Protein AF-A0A5J5S4B1-F1 (afdb_monomer)

Nearest PDB structures (foldseek):
  3snp-assembly2_B  TM=9.602E-01  e=1.697E-15  Oryctolagus cuniculus
  3sn2-assembly1_A  TM=9.588E-01  e=5.712E-15  Oryctolagus cuniculus
  2b3y-assembly2_B  TM=9.541E-01  e=1.229E-14  Homo sapiens
  6vcd-assembly1_A  TM=9.649E-01  e=5.324E-13  Homo sapiens
  7acn-assembly1_A  TM=8.585E-01  e=1.209E-09  Sus scrofa

Radius of gyration: 21.13 Å; Cα contacts (8 Å, |Δi|>4): 205; chains: 1; bounding box: 63×54×64 Å

pLDDT: mean 78.55, std 22.08, range [29.58, 98.25]

Structure (mmCIF, N/CA/C/O backbone):
data_AF-A0A5J5S4B1-F1
#
_entry.id   AF-A0A5J5S4B1-F1
#
loop_
_atom_site.group_PDB
_atom_site.id
_atom_site.type_symbol
_atom_site.label_atom_id
_atom_site.label_alt_id
_atom_site.label_comp_id
_atom_site.label_asym_id
_atom_site.label_entity_id
_atom_site.label_seq_id
_atom_site.pdbx_PDB_ins_code
_atom_site.Cartn_x
_atom_site.Cartn_y
_atom_site.Cartn_z
_atom_site.occupancy
_atom_site.B_iso_or_equiv
_atom_site.auth_seq_id
_atom_site.auth_comp_id
_atom_site.auth_asym_id
_atom_site.auth_atom_id
_atom_site.pdbx_PDB_model_num
ATOM 1 N N . MET A 1 1 ? 3.287 27.294 5.511 1.00 56.72 1 MET A N 1
ATOM 2 C CA . MET A 1 1 ? 3.998 26.258 4.733 1.00 56.72 1 MET A CA 1
ATOM 3 C C . MET A 1 1 ? 4.423 26.865 3.416 1.00 56.72 1 MET A C 1
ATOM 5 O O . MET A 1 1 ? 3.602 27.523 2.790 1.00 56.72 1 MET A O 1
ATOM 9 N N . GLN A 1 2 ? 5.679 26.684 3.019 1.00 72.50 2 GLN A N 1
ATOM 10 C CA . GLN A 1 2 ? 6.071 26.919 1.631 1.00 72.50 2 GLN A CA 1
ATOM 11 C C . GLN A 1 2 ? 5.785 25.644 0.818 1.00 72.50 2 GLN A C 1
ATOM 13 O O . GLN A 1 2 ? 5.939 24.554 1.373 1.00 72.50 2 GLN A O 1
ATOM 18 N N . PRO A 1 3 ? 5.340 25.745 -0.448 1.00 78.62 3 PRO A N 1
ATOM 19 C CA . PRO A 1 3 ? 5.141 24.576 -1.301 1.00 78.62 3 PRO A CA 1
ATOM 20 C C . PRO A 1 3 ? 6.459 23.820 -1.494 1.00 78.62 3 PRO A C 1
ATOM 22 O O . PRO A 1 3 ? 7.482 24.440 -1.786 1.00 78.62 3 PRO A O 1
ATOM 25 N N . MET A 1 4 ? 6.443 22.492 -1.363 1.00 78.50 4 MET A N 1
ATOM 26 C CA . MET A 1 4 ? 7.592 21.682 -1.767 1.00 78.50 4 MET A CA 1
ATOM 27 C C . MET A 1 4 ? 7.611 21.562 -3.290 1.00 78.50 4 MET A C 1
ATOM 29 O O . MET A 1 4 ? 6.636 21.120 -3.895 1.00 78.50 4 MET A O 1
ATOM 33 N N . SER A 1 5 ? 8.721 21.967 -3.905 1.00 78.88 5 SER A N 1
ATOM 34 C CA . SER A 1 5 ? 8.971 21.733 -5.325 1.00 78.88 5 SER A CA 1
ATOM 35 C C . SER A 1 5 ? 9.528 20.322 -5.498 1.00 78.88 5 SER A C 1
ATOM 37 O O . SER A 1 5 ? 10.581 20.008 -4.944 1.00 78.88 5 SER A O 1
ATOM 39 N N . MET A 1 6 ? 8.823 19.472 -6.245 1.00 77.75 6 MET A N 1
ATOM 40 C CA . MET A 1 6 ? 9.292 18.140 -6.632 1.00 77.75 6 MET A CA 1
ATOM 41 C C . MET A 1 6 ? 9.113 17.940 -8.137 1.00 77.75 6 MET A C 1
ATOM 43 O O . MET A 1 6 ? 8.136 18.412 -8.721 1.00 77.75 6 MET A O 1
ATOM 47 N N . VAL A 1 7 ? 10.046 17.225 -8.767 1.00 81.25 7 VAL A N 1
ATOM 48 C CA . VAL A 1 7 ? 9.825 16.668 -10.108 1.00 81.25 7 VAL A CA 1
ATOM 49 C C . VAL A 1 7 ? 8.746 15.598 -9.979 1.00 81.25 7 VAL A C 1
ATOM 51 O O . VAL A 1 7 ? 8.816 14.802 -9.046 1.00 81.25 7 VAL A O 1
ATOM 54 N N . LEU A 1 8 ? 7.759 15.581 -10.883 1.00 84.50 8 LEU A N 1
ATOM 55 C CA . LEU A 1 8 ? 6.706 14.564 -10.869 1.00 84.50 8 LEU A CA 1
ATOM 56 C C . LEU A 1 8 ? 7.355 13.171 -10.986 1.00 84.50 8 LEU A C 1
ATOM 58 O O . LEU A 1 8 ? 7.950 12.876 -12.028 1.00 84.50 8 LEU A O 1
ATOM 62 N N . PRO A 1 9 ? 7.288 12.332 -9.940 1.00 88.69 9 PRO A N 1
ATOM 63 C CA . PRO A 1 9 ? 7.959 11.046 -9.960 1.00 88.69 9 PRO A CA 1
ATOM 64 C C . PRO A 1 9 ? 7.186 10.062 -10.838 1.00 88.69 9 PRO A C 1
ATOM 66 O O . PRO A 1 9 ? 5.961 10.119 -10.949 1.00 88.69 9 PRO A O 1
ATOM 69 N N . GLY A 1 10 ? 7.909 9.124 -11.451 1.00 95.00 10 GLY A N 1
ATOM 70 C CA . GLY A 1 10 ? 7.273 7.965 -12.074 1.00 95.00 10 GLY A CA 1
ATOM 71 C C . GLY A 1 10 ? 6.578 7.100 -11.021 1.00 95.00 10 GLY A C 1
ATOM 72 O O . GLY A 1 10 ? 7.011 7.060 -9.868 1.00 95.00 10 GLY A O 1
ATOM 73 N N . VAL A 1 11 ? 5.532 6.381 -11.423 1.00 97.38 11 VAL A N 1
ATOM 74 C CA . VAL A 1 11 ? 4.784 5.473 -10.540 1.00 97.38 11 VAL A CA 1
ATOM 75 C C . VAL A 1 11 ? 4.958 4.043 -11.032 1.00 97.38 11 VAL A C 1
ATOM 77 O O . VAL A 1 11 ? 4.703 3.748 -12.199 1.00 97.38 11 VAL A O 1
ATOM 80 N N . VAL A 1 12 ? 5.416 3.152 -10.160 1.00 98.12 12 VAL A N 1
ATOM 81 C CA . VAL A 1 12 ? 5.509 1.714 -10.418 1.00 98.12 12 VAL A CA 1
ATOM 82 C C . VAL A 1 12 ? 4.275 1.040 -9.844 1.00 98.12 12 VAL A C 1
ATOM 84 O O . VAL A 1 12 ? 4.052 1.097 -8.639 1.00 98.12 12 VAL A O 1
ATOM 87 N N . GLY A 1 13 ? 3.487 0.393 -10.696 1.00 97.88 13 GLY A N 1
ATOM 88 C CA . GLY A 1 13 ? 2.384 -0.4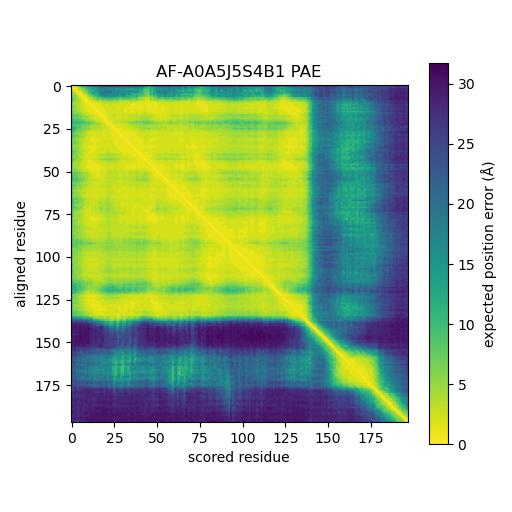43 -10.244 1.00 97.88 13 GLY A CA 1
ATOM 89 C C . GLY A 1 13 ? 2.915 -1.794 -9.789 1.00 97.88 13 GLY A C 1
ATOM 90 O O . GLY A 1 13 ? 3.452 -2.540 -10.608 1.00 97.88 13 GLY A O 1
ATOM 91 N N . PHE A 1 14 ? 2.721 -2.136 -8.520 1.00 97.88 14 PHE A N 1
ATOM 92 C CA . PHE A 1 14 ? 3.075 -3.436 -7.958 1.00 97.88 14 PHE A CA 1
ATOM 93 C C . PHE A 1 14 ? 1.811 -4.266 -7.716 1.00 97.88 14 PHE A C 1
ATOM 95 O O . PHE A 1 14 ? 1.049 -4.022 -6.778 1.00 97.88 14 PHE A O 1
ATOM 102 N N . LYS A 1 15 ? 1.568 -5.240 -8.591 1.00 96.62 15 LYS A N 1
ATOM 103 C CA . LYS A 1 15 ? 0.364 -6.066 -8.569 1.00 96.62 15 LYS A CA 1
ATOM 104 C C . LYS A 1 15 ? 0.540 -7.263 -7.646 1.00 96.62 15 LYS A C 1
ATOM 106 O O . LYS A 1 15 ? 1.466 -8.048 -7.829 1.00 96.62 15 LYS A O 1
ATOM 111 N N . LEU A 1 16 ? -0.377 -7.428 -6.704 1.00 95.81 16 LEU A N 1
ATOM 112 C CA . LEU A 1 16 ? -0.460 -8.576 -5.812 1.00 95.81 16 LEU A CA 1
ATOM 113 C C . LEU A 1 16 ? -1.611 -9.485 -6.243 1.00 95.81 16 LEU A C 1
ATOM 115 O O . LEU A 1 16 ? -2.747 -9.028 -6.406 1.00 95.81 16 LEU A O 1
ATOM 1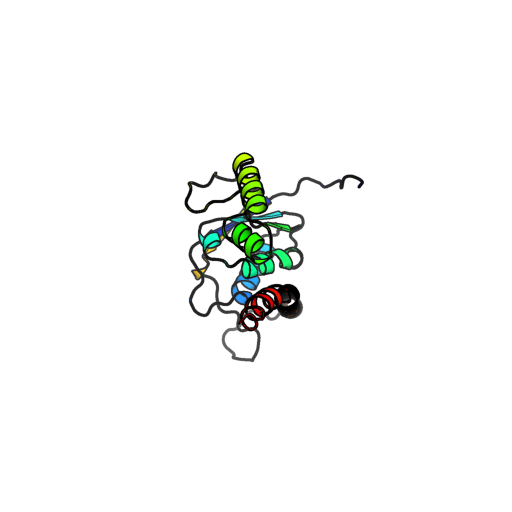19 N N . LEU A 1 17 ? -1.313 -10.770 -6.415 1.00 94.44 17 LEU A N 1
ATOM 120 C CA . LEU A 1 17 ? -2.266 -11.803 -6.824 1.00 94.44 17 LEU A CA 1
ATOM 121 C C . LEU A 1 17 ? -2.334 -12.940 -5.804 1.00 94.44 17 LEU A C 1
ATOM 123 O O . LEU A 1 17 ? -1.359 -13.204 -5.098 1.00 94.44 17 LEU A O 1
ATOM 127 N N . GLY A 1 18 ? -3.463 -13.645 -5.763 1.00 93.12 18 GLY A N 1
ATOM 128 C CA . GLY A 1 18 ? -3.636 -14.808 -4.895 1.00 93.12 18 GLY A CA 1
ATOM 129 C C . GLY A 1 18 ? -3.601 -14.479 -3.398 1.00 93.12 18 GLY A C 1
ATOM 130 O O . GLY A 1 18 ? -4.069 -13.430 -2.952 1.00 93.12 18 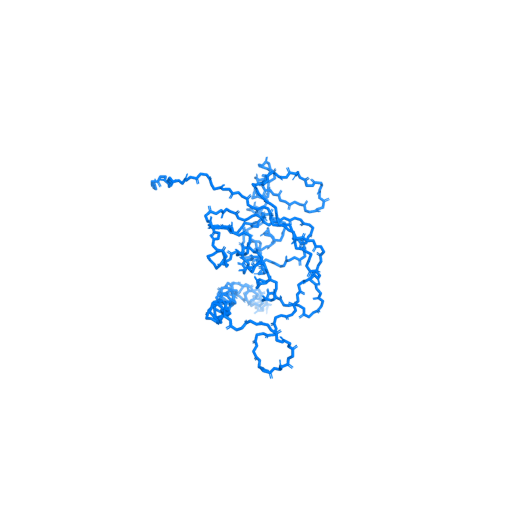GLY A O 1
ATOM 131 N N . LYS A 1 19 ? -3.085 -15.415 -2.599 1.00 92.44 19 LYS A N 1
ATOM 132 C CA . LYS A 1 19 ? -2.960 -15.306 -1.137 1.00 92.44 19 LYS A CA 1
ATOM 133 C C . LYS A 1 19 ? -1.649 -15.932 -0.667 1.00 92.44 19 LYS A C 1
ATOM 135 O O . LYS A 1 19 ? -1.131 -16.825 -1.334 1.00 92.44 19 LYS A O 1
ATOM 140 N N . LEU A 1 20 ? -1.143 -15.489 0.483 1.00 91.00 20 LEU A N 1
ATOM 141 C CA . LEU A 1 20 ? 0.017 -16.119 1.115 1.00 91.00 20 LEU A CA 1
ATOM 142 C C . LEU A 1 20 ? -0.287 -17.586 1.452 1.00 91.00 20 LEU A C 1
ATOM 144 O O . LEU A 1 20 ? -1.428 -17.941 1.771 1.00 91.00 20 LEU A O 1
ATOM 148 N N . ARG A 1 21 ? 0.739 -18.438 1.363 1.00 91.06 21 ARG A N 1
ATOM 149 C CA . ARG A 1 21 ? 0.658 -19.839 1.799 1.00 91.06 21 ARG A CA 1
ATOM 150 C C . ARG A 1 21 ? 0.662 -19.917 3.322 1.00 91.06 21 ARG A C 1
ATOM 152 O O . ARG A 1 21 ? 1.248 -19.069 3.991 1.00 91.06 21 ARG A O 1
ATOM 159 N N . ASP A 1 22 ? 0.059 -20.973 3.855 1.00 86.56 22 ASP A N 1
ATOM 160 C CA . ASP A 1 22 ? 0.086 -21.230 5.293 1.00 86.56 22 ASP A CA 1
ATOM 161 C C . ASP A 1 22 ? 1.536 -21.360 5.782 1.00 86.56 22 ASP A C 1
ATOM 163 O O . ASP A 1 22 ? 2.361 -22.037 5.165 1.00 86.56 22 ASP A O 1
ATOM 167 N N . GLY A 1 23 ? 1.841 -20.693 6.895 1.00 84.88 23 GLY A N 1
ATOM 168 C CA . GLY A 1 23 ? 3.178 -20.655 7.485 1.00 84.88 23 GLY A CA 1
ATOM 169 C C . GLY A 1 23 ? 4.087 -19.544 6.958 1.00 84.88 23 GLY A C 1
ATOM 170 O O . GLY A 1 23 ? 5.081 -19.263 7.619 1.00 84.88 23 GLY A O 1
ATOM 171 N N . VAL A 1 24 ? 3.751 -18.887 5.839 1.00 88.50 24 VAL A N 1
ATOM 172 C CA . VAL A 1 24 ? 4.485 -17.705 5.354 1.00 88.50 24 VAL A CA 1
ATOM 173 C C . VAL A 1 24 ? 4.163 -16.500 6.230 1.00 88.50 24 VAL A C 1
ATOM 175 O O . VAL A 1 24 ? 2.998 -16.223 6.522 1.00 88.50 24 VAL A O 1
ATOM 178 N N . THR A 1 25 ? 5.204 -15.795 6.659 1.00 86.81 25 THR A N 1
ATOM 179 C CA . THR A 1 25 ? 5.111 -14.666 7.586 1.00 86.81 25 THR A CA 1
ATOM 180 C C . THR A 1 25 ? 5.064 -13.321 6.859 1.00 86.81 25 THR A C 1
ATOM 182 O O . THR A 1 25 ? 5.411 -13.204 5.680 1.00 86.81 25 THR A O 1
ATOM 185 N N . ALA A 1 26 ? 4.664 -12.273 7.585 1.00 84.56 26 ALA A N 1
ATOM 186 C CA . ALA A 1 26 ? 4.735 -10.893 7.107 1.00 84.56 26 ALA A CA 1
ATOM 187 C C . ALA A 1 26 ? 6.168 -10.509 6.698 1.00 84.56 26 ALA A C 1
ATOM 189 O O . ALA A 1 26 ? 6.378 -9.883 5.660 1.00 84.56 26 ALA A O 1
ATOM 190 N N . THR A 1 27 ? 7.162 -10.949 7.475 1.00 87.81 27 THR A N 1
ATOM 191 C CA . THR A 1 27 ? 8.589 -10.747 7.203 1.00 87.81 27 THR A CA 1
ATOM 192 C C . THR A 1 27 ? 8.999 -11.316 5.847 1.00 87.81 27 THR A C 1
ATOM 194 O O . THR A 1 27 ? 9.627 -10.610 5.059 1.00 87.81 27 THR A O 1
ATOM 197 N N . ASP A 1 28 ? 8.587 -12.545 5.533 1.00 91.38 28 ASP A N 1
ATOM 198 C CA . ASP A 1 28 ? 8.903 -13.202 4.257 1.00 91.38 28 ASP A CA 1
ATOM 199 C C . ASP A 1 28 ? 8.359 -12.409 3.061 1.00 91.38 28 ASP A C 1
ATOM 201 O O . ASP A 1 28 ? 9.060 -12.164 2.072 1.00 91.38 28 ASP A O 1
ATOM 205 N N . LEU A 1 29 ? 7.109 -11.946 3.172 1.00 92.56 29 LEU A N 1
ATOM 206 C CA . LEU A 1 29 ? 6.477 -11.109 2.156 1.00 92.56 29 LEU A CA 1
ATOM 207 C C . LEU A 1 29 ? 7.242 -9.797 1.972 1.00 92.56 29 LEU A C 1
ATOM 209 O O . LEU A 1 29 ? 7.549 -9.403 0.846 1.00 92.56 29 LEU A O 1
ATOM 213 N N . VAL A 1 30 ? 7.552 -9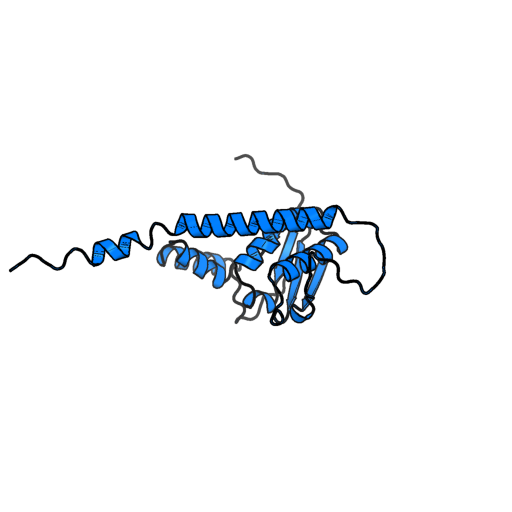.115 3.072 1.00 91.06 30 VAL A N 1
ATOM 214 C CA . VAL A 1 30 ? 8.200 -7.805 3.046 1.00 91.06 30 VAL A CA 1
ATOM 215 C C . VAL A 1 30 ? 9.614 -7.904 2.452 1.00 91.06 30 VAL A C 1
ATOM 217 O O . VAL A 1 30 ? 9.986 -7.062 1.625 1.00 91.06 30 VAL A O 1
ATOM 220 N N . LEU A 1 31 ? 10.385 -8.940 2.807 1.00 91.81 31 LEU A N 1
ATOM 221 C CA . LEU A 1 31 ? 11.706 -9.210 2.225 1.00 91.81 31 LEU A CA 1
ATOM 222 C C . LEU A 1 31 ? 11.604 -9.477 0.719 1.00 91.81 31 LEU A C 1
ATOM 224 O O . LEU A 1 31 ? 12.319 -8.850 -0.067 1.00 91.81 31 LEU A O 1
ATOM 228 N N . THR A 1 32 ? 10.657 -10.325 0.308 1.00 94.56 32 THR A N 1
ATOM 229 C CA . THR A 1 32 ? 10.415 -10.650 -1.106 1.00 94.56 32 THR A CA 1
ATOM 230 C C . THR A 1 32 ? 10.074 -9.398 -1.919 1.00 94.56 32 THR A C 1
ATOM 232 O O . THR A 1 32 ? 10.710 -9.115 -2.939 1.00 94.56 32 THR A O 1
ATOM 235 N N . VAL A 1 33 ? 9.117 -8.591 -1.448 1.00 95.19 33 VAL A N 1
ATOM 236 C CA . VAL A 1 33 ? 8.706 -7.337 -2.105 1.00 95.19 33 VAL A CA 1
ATOM 237 C C . VAL A 1 33 ? 9.882 -6.368 -2.224 1.00 95.19 33 VAL A C 1
ATOM 239 O O . VAL A 1 33 ? 10.111 -5.792 -3.290 1.00 95.19 33 VAL A O 1
ATOM 242 N N . THR A 1 34 ? 10.669 -6.223 -1.160 1.00 93.50 34 THR A N 1
ATOM 243 C CA . THR A 1 34 ? 11.826 -5.317 -1.124 1.00 93.50 34 THR A CA 1
ATOM 244 C C . THR A 1 34 ? 12.894 -5.737 -2.117 1.00 93.50 34 THR A C 1
ATOM 246 O O . THR A 1 34 ? 13.381 -4.905 -2.883 1.00 93.50 34 THR A O 1
ATOM 249 N N . GLN A 1 35 ? 13.225 -7.028 -2.168 1.00 94.25 35 GLN A N 1
ATOM 250 C CA . GLN A 1 35 ? 14.205 -7.554 -3.112 1.00 94.25 35 GLN A CA 1
ATOM 251 C C . GLN A 1 35 ? 13.754 -7.350 -4.566 1.00 94.25 35 GLN A C 1
ATOM 253 O O . GLN A 1 35 ? 14.549 -6.921 -5.408 1.00 94.25 35 GLN A O 1
ATOM 258 N N . MET A 1 36 ? 12.472 -7.592 -4.864 1.00 96.75 36 MET A N 1
ATOM 259 C CA . MET A 1 36 ? 11.901 -7.361 -6.194 1.00 96.75 36 MET A CA 1
ATOM 260 C C . MET A 1 36 ? 11.962 -5.884 -6.597 1.00 96.75 36 MET A C 1
ATOM 262 O O . MET A 1 36 ? 12.398 -5.564 -7.705 1.00 96.7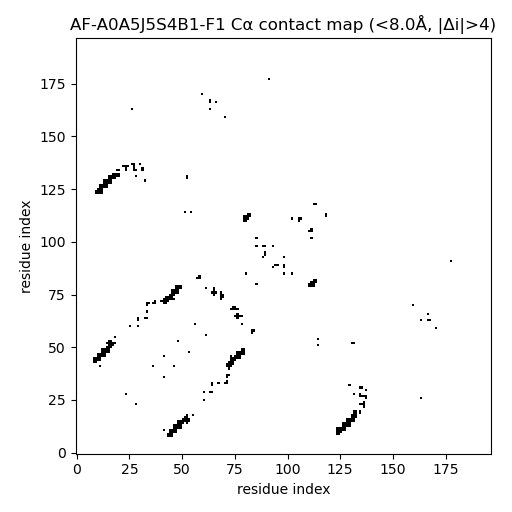5 36 MET A O 1
ATOM 266 N N . LEU A 1 37 ? 11.572 -4.977 -5.698 1.00 96.81 37 LEU A N 1
ATOM 267 C CA . LEU A 1 37 ? 11.581 -3.533 -5.942 1.00 96.81 37 LEU A CA 1
ATOM 268 C C . LEU A 1 37 ? 13.001 -2.977 -6.108 1.00 96.81 37 LEU A C 1
ATOM 270 O O . LEU A 1 37 ? 13.242 -2.190 -7.028 1.00 96.81 37 LEU A O 1
ATOM 274 N N . ARG A 1 38 ? 13.957 -3.436 -5.287 1.00 94.25 38 ARG A N 1
ATOM 275 C CA . ARG A 1 38 ? 15.385 -3.111 -5.440 1.00 94.25 38 ARG A CA 1
ATOM 276 C C . ARG A 1 38 ? 15.888 -3.519 -6.819 1.00 94.25 38 ARG A C 1
ATOM 278 O O . ARG A 1 38 ? 16.451 -2.695 -7.535 1.00 94.25 38 ARG A O 1
ATOM 285 N N . LYS A 1 39 ? 15.636 -4.771 -7.212 1.00 96.06 39 LYS A N 1
ATOM 286 C CA . LYS A 1 39 ? 16.070 -5.317 -8.505 1.00 96.06 39 LYS A CA 1
ATOM 287 C C . LYS A 1 39 ? 15.458 -4.570 -9.692 1.00 96.06 39 LYS A C 1
ATOM 289 O O . LYS A 1 39 ? 16.118 -4.411 -10.714 1.00 96.06 39 LYS A O 1
ATOM 294 N N . HIS A 1 40 ? 14.214 -4.113 -9.564 1.00 96.81 40 HIS A N 1
ATOM 295 C CA . HIS A 1 40 ? 13.524 -3.354 -10.610 1.00 96.81 40 HIS A CA 1
ATOM 296 C C . HIS A 1 40 ? 14.017 -1.908 -10.751 1.00 96.81 40 HIS A C 1
ATOM 298 O O . HIS A 1 40 ? 13.892 -1.316 -11.821 1.00 96.81 40 HIS A O 1
ATOM 304 N N . GLY A 1 41 ? 14.594 -1.324 -9.698 1.00 95.06 41 GLY A N 1
ATOM 305 C CA . GLY A 1 41 ? 15.127 0.038 -9.728 1.00 95.0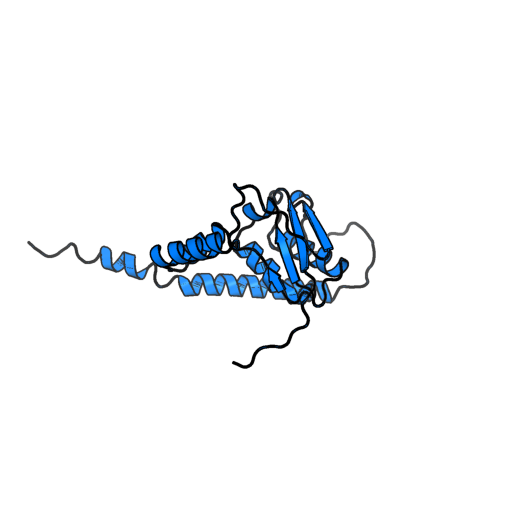6 41 GLY A CA 1
ATOM 306 C C . GLY A 1 41 ? 14.036 1.103 -9.586 1.00 95.06 41 GLY A C 1
ATOM 307 O O . GLY A 1 41 ? 13.643 1.781 -10.548 1.00 95.06 41 GLY A O 1
ATOM 308 N N . VAL A 1 42 ? 13.563 1.282 -8.351 1.00 96.31 42 VAL A N 1
ATOM 309 C CA . VAL A 1 42 ? 12.508 2.252 -7.999 1.00 96.31 42 VAL A CA 1
ATOM 310 C C . VAL A 1 42 ? 13.019 3.527 -7.325 1.00 96.31 42 VAL A C 1
ATOM 312 O O . VAL A 1 42 ? 12.231 4.293 -6.776 1.00 96.31 42 VAL A O 1
ATOM 315 N N . VAL A 1 43 ? 14.325 3.796 -7.419 1.00 94.88 43 VAL A N 1
ATOM 316 C CA . VAL A 1 43 ? 14.945 4.993 -6.836 1.00 94.88 43 VAL A CA 1
ATOM 317 C C . VAL A 1 43 ? 14.268 6.271 -7.337 1.00 94.88 43 VAL A C 1
ATOM 319 O O . VAL A 1 43 ? 14.202 6.510 -8.544 1.00 94.88 43 VAL A O 1
ATOM 322 N N . GLY A 1 44 ? 13.753 7.082 -6.407 1.00 90.56 44 GLY A N 1
ATOM 323 C CA . GLY A 1 44 ? 13.085 8.355 -6.713 1.00 90.56 44 GLY A CA 1
ATOM 324 C C . GLY A 1 44 ? 11.702 8.226 -7.369 1.00 90.56 44 GLY A C 1
ATOM 325 O O . GLY A 1 44 ? 11.193 9.203 -7.918 1.00 90.56 44 GLY A O 1
ATOM 326 N N . LYS A 1 45 ? 11.105 7.027 -7.355 1.00 95.31 45 LYS A N 1
ATOM 327 C CA . LYS A 1 45 ? 9.760 6.750 -7.881 1.00 95.31 45 LYS A CA 1
ATOM 328 C C . LYS A 1 45 ? 8.774 6.497 -6.745 1.00 95.31 45 LYS A C 1
ATOM 330 O O . LYS A 1 45 ? 9.162 6.186 -5.619 1.00 95.31 45 LYS A O 1
ATOM 335 N N . PHE A 1 46 ? 7.489 6.589 -7.059 1.00 96.62 46 PHE A N 1
ATOM 336 C CA . PHE A 1 46 ? 6.431 6.047 -6.212 1.00 96.62 46 PHE A CA 1
ATOM 337 C C . PHE A 1 46 ? 6.182 4.587 -6.569 1.00 96.62 46 PHE A C 1
ATOM 339 O O . PHE A 1 46 ? 6.308 4.194 -7.729 1.00 96.62 46 PHE A O 1
ATOM 346 N N . VAL A 1 47 ? 5.803 3.795 -5.576 1.00 97.94 47 VAL A N 1
ATOM 347 C CA . VAL A 1 47 ? 5.302 2.434 -5.762 1.00 97.94 47 VAL A CA 1
ATOM 348 C C . VAL A 1 47 ? 3.854 2.424 -5.308 1.00 97.94 47 VAL A C 1
ATOM 350 O O . VAL A 1 47 ? 3.567 2.822 -4.186 1.00 97.94 47 VAL A O 1
ATOM 353 N N . GLU A 1 48 ? 2.940 1.992 -6.166 1.00 97.50 48 GLU A N 1
ATOM 354 C CA . GLU A 1 48 ? 1.531 1.825 -5.824 1.00 97.50 48 GLU A CA 1
ATOM 355 C C . GLU A 1 48 ? 1.163 0.344 -5.859 1.00 97.50 48 GLU A C 1
ATOM 357 O O . GLU A 1 48 ? 1.308 -0.316 -6.890 1.00 97.50 48 GLU A O 1
ATOM 362 N N . PHE A 1 49 ? 0.678 -0.169 -4.731 1.00 96.69 49 PHE A N 1
ATOM 363 C CA . PHE A 1 49 ? 0.247 -1.556 -4.597 1.00 96.69 49 PHE A CA 1
ATOM 364 C C . PHE A 1 49 ? -1.220 -1.708 -5.009 1.00 96.69 49 PHE A C 1
ATOM 366 O O . PHE A 1 49 ? -2.080 -0.919 -4.609 1.00 96.69 49 PHE A O 1
ATOM 373 N N . TYR A 1 50 ? -1.514 -2.723 -5.822 1.00 95.19 50 TYR A N 1
ATOM 374 C CA . TYR A 1 50 ? -2.857 -2.982 -6.350 1.00 95.19 50 TYR A CA 1
ATOM 375 C C . TYR A 1 50 ? -3.077 -4.474 -6.646 1.00 95.19 50 TYR A C 1
ATOM 377 O O . TYR A 1 50 ? -2.158 -5.279 -6.543 1.00 95.19 50 TYR A O 1
ATOM 385 N N . GLY A 1 51 ? -4.295 -4.852 -7.041 1.00 92.69 51 GLY A N 1
ATOM 386 C CA . GLY A 1 51 ? -4.646 -6.229 -7.415 1.00 92.69 51 GLY A CA 1
ATOM 387 C C . GLY A 1 51 ? -5.456 -6.976 -6.353 1.00 92.69 51 GLY A C 1
ATOM 388 O O . GLY A 1 51 ? -5.676 -6.477 -5.252 1.00 92.69 51 GLY A O 1
ATOM 389 N N . GLU A 1 52 ? -5.930 -8.174 -6.701 1.00 90.44 52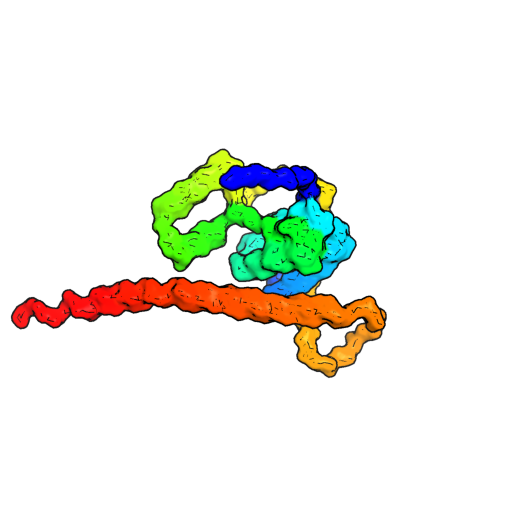 GLU A N 1
ATOM 390 C CA . GLU A 1 52 ? -6.825 -8.987 -5.858 1.00 90.44 52 GLU A CA 1
ATOM 391 C C . GLU A 1 52 ? -6.198 -9.400 -4.517 1.00 90.44 52 GLU A C 1
ATOM 393 O O . GLU A 1 52 ? -6.903 -9.523 -3.513 1.00 90.44 52 GLU A O 1
ATOM 398 N N . GLY A 1 53 ? -4.869 -9.564 -4.478 1.00 91.50 53 GLY A N 1
ATOM 399 C CA . GLY A 1 53 ? -4.140 -9.970 -3.277 1.00 91.50 53 GLY A CA 1
ATOM 400 C C . GLY A 1 53 ? -4.184 -8.913 -2.173 1.00 91.50 53 GLY A C 1
ATOM 401 O O . GLY A 1 53 ? -4.025 -9.236 -1.000 1.00 91.50 53 GLY A O 1
ATOM 402 N N . MET A 1 54 ? -4.489 -7.657 -2.516 1.00 92.38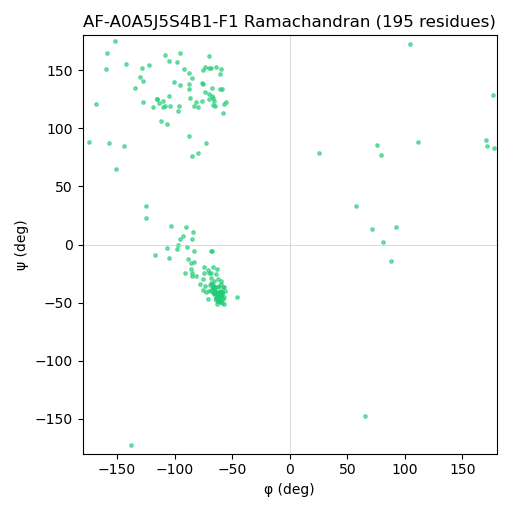 54 MET A N 1
ATOM 403 C CA . MET A 1 54 ? -4.608 -6.560 -1.553 1.00 92.38 54 MET A CA 1
ATOM 404 C C . MET A 1 54 ? -5.683 -6.824 -0.500 1.00 92.38 54 MET A C 1
ATOM 406 O O . MET A 1 54 ? -5.456 -6.584 0.685 1.00 92.38 54 MET A O 1
ATOM 410 N N . GLY A 1 55 ? -6.830 -7.380 -0.905 1.00 88.44 55 GLY A N 1
ATOM 411 C CA . GLY A 1 55 ? -7.921 -7.724 0.011 1.00 88.44 55 GLY A CA 1
ATOM 412 C C . GLY A 1 55 ? -7.591 -8.873 0.972 1.00 88.44 55 GLY A C 1
ATOM 413 O O . GLY A 1 55 ? -8.409 -9.202 1.827 1.00 88.44 55 GLY A O 1
ATOM 414 N N . LYS A 1 56 ? -6.423 -9.513 0.821 1.00 89.12 56 LYS A N 1
ATOM 415 C CA . LYS A 1 56 ? -5.938 -10.603 1.680 1.00 89.12 56 LYS A CA 1
ATOM 416 C C . LYS A 1 56 ? -4.834 -10.173 2.643 1.00 89.12 56 LYS A C 1
ATOM 418 O O . LYS A 1 56 ? -4.527 -10.939 3.548 1.00 89.12 56 LYS A O 1
ATOM 423 N N . LEU A 1 57 ? -4.260 -8.984 2.463 1.00 91.38 57 LEU A N 1
ATOM 424 C CA . LEU A 1 57 ? -3.241 -8.443 3.360 1.00 91.38 57 LEU A CA 1
ATOM 425 C C . LEU A 1 57 ? -3.871 -7.675 4.518 1.00 91.38 57 LEU A C 1
ATOM 427 O O . LEU A 1 57 ? -4.788 -6.874 4.304 1.00 91.38 57 LEU A O 1
ATOM 431 N N . SER A 1 58 ? -3.329 -7.866 5.721 1.00 91.06 58 SER A N 1
ATOM 432 C CA . SER A 1 58 ? -3.688 -7.050 6.879 1.00 91.06 58 SER A CA 1
ATOM 433 C C . SER A 1 58 ? -3.152 -5.622 6.726 1.00 91.06 58 SER A C 1
ATOM 435 O O . SER A 1 58 ? -2.261 -5.353 5.919 1.00 91.06 58 SER A O 1
ATOM 437 N N . LEU A 1 59 ? -3.681 -4.672 7.500 1.00 90.31 59 LEU A N 1
ATOM 438 C CA . LEU A 1 59 ? -3.125 -3.314 7.514 1.00 90.31 59 LEU A CA 1
ATOM 439 C C . LEU A 1 59 ? -1.708 -3.258 8.078 1.00 90.31 59 LEU A C 1
ATOM 441 O O . LEU A 1 59 ? -0.922 -2.432 7.618 1.00 90.31 59 LEU A O 1
ATOM 445 N N . ASP A 1 60 ? -1.386 -4.141 9.018 1.00 90.12 60 ASP A N 1
ATOM 446 C CA . ASP A 1 60 ? -0.059 -4.225 9.620 1.00 90.12 60 ASP A CA 1
ATOM 447 C C . ASP A 1 60 ? 0.975 -4.670 8.570 1.00 90.12 60 ASP A C 1
ATOM 449 O O . ASP A 1 60 ? 2.029 -4.043 8.440 1.00 90.12 60 ASP A O 1
ATOM 453 N N . ASP A 1 61 ? 0.636 -5.645 7.715 1.00 91.50 61 ASP A N 1
ATOM 454 C CA . ASP A 1 61 ? 1.486 -6.052 6.582 1.00 91.50 61 ASP A CA 1
ATOM 455 C C . ASP A 1 61 ? 1.727 -4.882 5.619 1.00 91.50 61 ASP A C 1
ATOM 457 O O . ASP A 1 61 ? 2.860 -4.587 5.231 1.00 91.50 61 ASP A O 1
ATOM 461 N N . ARG A 1 62 ? 0.655 -4.169 5.251 1.00 94.81 62 ARG A N 1
ATOM 462 C CA . ARG A 1 62 ? 0.725 -3.019 4.336 1.00 94.81 62 ARG A CA 1
ATOM 463 C C . ARG A 1 62 ? 1.581 -1.895 4.913 1.00 94.81 62 ARG A C 1
ATOM 465 O O . ARG A 1 62 ? 2.412 -1.331 4.203 1.00 94.81 62 ARG A O 1
ATOM 472 N N . ALA A 1 63 ? 1.398 -1.581 6.195 1.00 92.25 63 ALA A N 1
ATOM 473 C CA . ALA A 1 63 ? 2.188 -0.579 6.899 1.00 92.25 63 ALA A CA 1
ATOM 474 C C . ALA A 1 63 ? 3.668 -0.976 6.946 1.00 92.25 63 ALA A C 1
ATOM 476 O O . ALA A 1 63 ? 4.531 -0.137 6.698 1.00 92.25 63 ALA A O 1
ATOM 477 N N . THR A 1 64 ? 3.961 -2.254 7.186 1.00 91.69 64 THR A N 1
ATOM 478 C CA . THR A 1 64 ? 5.331 -2.779 7.217 1.00 91.69 64 THR A CA 1
ATOM 479 C C . THR A 1 64 ? 6.009 -2.625 5.854 1.00 91.69 64 THR A C 1
ATOM 481 O O . THR A 1 64 ? 7.092 -2.047 5.769 1.00 91.69 64 THR A O 1
ATOM 484 N N . ILE A 1 65 ? 5.343 -3.025 4.765 1.00 93.75 65 ILE A N 1
ATOM 485 C CA . ILE A 1 65 ? 5.856 -2.854 3.394 1.00 93.75 65 ILE A CA 1
ATOM 486 C C . ILE A 1 65 ? 6.062 -1.368 3.050 1.00 93.75 65 ILE A C 1
ATOM 488 O O . ILE A 1 65 ? 7.081 -0.993 2.461 1.00 93.75 65 ILE A O 1
ATOM 492 N N . ALA A 1 66 ? 5.106 -0.505 3.405 1.00 93.56 66 ALA A N 1
ATOM 493 C CA . ALA A 1 66 ? 5.195 0.929 3.139 1.00 93.56 66 ALA A CA 1
ATOM 494 C C . ALA A 1 66 ? 6.348 1.588 3.916 1.00 93.56 66 ALA A C 1
ATOM 496 O O . ALA A 1 66 ? 7.082 2.402 3.353 1.00 93.56 66 ALA A O 1
ATOM 497 N N . ASN A 1 67 ? 6.564 1.200 5.175 1.00 92.06 67 ASN A N 1
ATOM 498 C CA . ASN A 1 67 ? 7.646 1.725 6.012 1.00 92.06 67 ASN A CA 1
ATOM 499 C C . ASN A 1 67 ? 9.039 1.378 5.473 1.00 92.06 67 ASN A C 1
ATOM 501 O O . ASN A 1 67 ? 9.974 2.142 5.698 1.00 92.06 67 ASN A O 1
ATOM 505 N N . MET A 1 68 ? 9.169 0.297 4.700 1.00 92.44 68 MET A N 1
ATOM 506 C CA . MET A 1 68 ? 10.433 -0.083 4.061 1.00 92.44 68 MET A CA 1
ATOM 507 C C . MET A 1 68 ? 10.705 0.629 2.726 1.00 92.44 68 MET A C 1
ATOM 509 O O . MET A 1 68 ? 11.635 0.263 2.008 1.00 92.44 68 MET A O 1
ATOM 513 N N . SER A 1 69 ? 9.928 1.665 2.375 1.00 91.88 69 SER A N 1
ATOM 514 C CA . SER A 1 69 ? 10.185 2.497 1.183 1.00 91.88 69 SER A CA 1
ATOM 515 C C . SER A 1 69 ? 11.646 2.924 1.019 1.00 91.88 69 SER A C 1
ATOM 517 O O . SER A 1 69 ? 12.175 2.770 -0.088 1.00 91.88 69 SER A O 1
ATOM 519 N N . PRO A 1 70 ? 12.334 3.397 2.082 1.00 92.69 70 PRO A N 1
ATOM 520 C CA . PRO A 1 70 ? 13.746 3.749 1.988 1.00 92.69 70 PRO A CA 1
ATOM 521 C C . PRO A 1 70 ? 14.628 2.553 1.626 1.00 92.69 70 PRO A C 1
ATOM 523 O O . PRO A 1 70 ? 15.568 2.707 0.849 1.00 92.69 70 PRO A O 1
ATOM 526 N N . ASP A 1 71 ? 14.311 1.359 2.132 1.00 92.19 71 ASP A N 1
ATOM 527 C CA . ASP A 1 71 ? 15.114 0.161 1.919 1.00 92.19 71 ASP A CA 1
ATOM 528 C C . ASP A 1 71 ? 15.076 -0.298 0.460 1.00 92.19 71 ASP A C 1
ATOM 530 O O . ASP A 1 71 ? 16.103 -0.751 -0.031 1.00 92.19 71 ASP A O 1
ATOM 534 N N . TYR A 1 72 ? 13.973 -0.136 -0.279 1.00 91.06 72 TYR A N 1
ATOM 535 C CA . TYR A 1 72 ? 13.945 -0.383 -1.733 1.00 91.06 72 TYR A CA 1
ATOM 536 C C . TYR A 1 72 ? 14.160 0.870 -2.601 1.00 91.06 72 TYR A C 1
ATOM 538 O O . TYR A 1 72 ? 14.114 0.790 -3.830 1.00 91.06 72 TYR A O 1
ATOM 546 N N . GLY A 1 73 ? 14.451 2.017 -1.981 1.00 89.75 73 GLY A N 1
ATOM 547 C CA . GLY A 1 73 ? 14.819 3.269 -2.646 1.00 89.75 73 GLY A CA 1
ATOM 548 C C . GLY A 1 73 ? 13.648 4.097 -3.187 1.00 89.75 73 GLY A C 1
ATOM 549 O O . GLY A 1 73 ? 13.876 5.150 -3.786 1.00 89.75 73 GLY A O 1
ATOM 550 N N . ALA A 1 74 ? 12.400 3.669 -2.990 1.00 94.50 74 ALA A N 1
ATOM 551 C CA . ALA A 1 74 ? 11.250 4.456 -3.421 1.00 94.50 74 ALA A CA 1
ATOM 552 C C . ALA A 1 74 ? 11.087 5.712 -2.562 1.00 94.50 74 ALA A C 1
ATOM 554 O O . ALA A 1 74 ? 11.406 5.730 -1.374 1.00 94.50 74 ALA A O 1
ATOM 555 N N . THR A 1 75 ? 10.510 6.759 -3.146 1.00 93.19 75 THR A N 1
ATOM 556 C CA . THR A 1 75 ? 10.105 7.941 -2.377 1.00 93.19 75 THR A CA 1
ATOM 557 C C . THR A 1 75 ? 8.923 7.622 -1.459 1.00 93.19 75 THR A C 1
ATOM 559 O O . THR A 1 75 ? 8.855 8.156 -0.357 1.00 93.19 75 THR A O 1
ATOM 562 N N . MET A 1 76 ? 8.009 6.746 -1.898 1.00 94.31 76 MET A N 1
ATOM 563 C CA . MET A 1 76 ? 6.931 6.204 -1.066 1.00 94.31 76 MET A CA 1
ATOM 564 C C . MET A 1 76 ? 6.366 4.896 -1.638 1.00 94.31 76 MET A C 1
ATOM 566 O O . MET A 1 76 ? 6.322 4.718 -2.860 1.00 94.31 76 MET A O 1
ATOM 570 N N . GLY A 1 77 ? 5.867 4.039 -0.750 1.00 95.56 77 GLY A N 1
ATOM 571 C CA . GLY A 1 77 ? 4.994 2.904 -1.032 1.00 95.56 77 GLY A CA 1
ATOM 572 C C . GLY A 1 77 ? 3.556 3.240 -0.642 1.00 95.56 77 GLY A C 1
ATOM 573 O O . GLY A 1 77 ? 3.270 3.537 0.516 1.00 95.56 77 GLY A O 1
ATOM 574 N N . PHE A 1 78 ? 2.651 3.222 -1.614 1.00 96.19 78 PHE A N 1
ATOM 575 C CA . PHE A 1 78 ? 1.268 3.654 -1.467 1.00 96.19 78 PHE A CA 1
ATOM 576 C C . PHE A 1 78 ? 0.305 2.471 -1.541 1.00 96.19 78 PHE A C 1
ATOM 578 O O . PHE A 1 78 ? 0.262 1.746 -2.537 1.00 96.19 78 PHE A O 1
ATOM 585 N N . PHE A 1 79 ? -0.499 2.322 -0.490 1.00 96.19 79 PHE A N 1
ATOM 586 C CA . PHE A 1 79 ? -1.636 1.411 -0.432 1.00 96.19 79 PHE A CA 1
ATOM 587 C C . PHE A 1 79 ? -2.919 2.255 -0.480 1.00 96.19 79 PHE A C 1
ATOM 589 O O . PHE A 1 79 ? -3.103 3.103 0.397 1.00 96.19 79 PHE A O 1
ATOM 596 N N . PRO A 1 80 ? -3.793 2.075 -1.489 1.00 95.06 80 PRO A N 1
ATOM 597 C CA . PRO A 1 80 ? -5.041 2.825 -1.582 1.00 95.06 80 PRO A CA 1
ATOM 598 C C . PRO A 1 80 ? -5.954 2.614 -0.371 1.00 95.06 80 PRO A C 1
ATOM 600 O O . PRO A 1 80 ? -5.961 1.541 0.236 1.00 95.06 80 PRO A O 1
ATOM 603 N N . VAL A 1 81 ? -6.765 3.627 -0.059 1.00 95.75 81 VAL A N 1
ATOM 604 C CA . VAL A 1 81 ? -7.769 3.531 1.006 1.00 95.75 81 VAL A CA 1
ATOM 605 C C . VAL A 1 81 ? -8.884 2.584 0.576 1.00 95.75 81 VAL A C 1
ATOM 607 O O . VAL A 1 81 ? -9.470 2.743 -0.494 1.00 95.75 81 VAL A O 1
ATOM 610 N N . ASP A 1 82 ? -9.191 1.632 1.445 1.00 95.38 82 ASP A N 1
ATOM 611 C CA . ASP A 1 82 ? -10.220 0.613 1.276 1.00 95.38 82 ASP A CA 1
ATOM 612 C C . ASP A 1 82 ? -11.014 0.401 2.577 1.00 95.38 82 ASP A C 1
ATOM 614 O O . ASP A 1 82 ? -10.837 1.108 3.575 1.00 95.38 82 ASP A O 1
ATOM 618 N N . HIS A 1 83 ? -11.882 -0.610 2.589 1.00 94.62 83 HIS A N 1
ATOM 619 C CA . HIS A 1 83 ? -12.687 -0.953 3.760 1.00 94.62 83 HIS A CA 1
ATOM 620 C C . HIS A 1 83 ? -11.863 -1.319 5.001 1.00 94.62 83 HIS A C 1
ATOM 622 O O . HIS A 1 83 ? -12.278 -0.972 6.107 1.00 94.62 83 HIS A O 1
ATOM 628 N N . LEU A 1 84 ? -10.693 -1.957 4.851 1.00 94.06 84 LEU A N 1
ATOM 629 C CA . LEU A 1 84 ? -9.831 -2.255 6.001 1.00 94.06 84 LEU A CA 1
ATOM 630 C C . LEU A 1 84 ? -9.312 -0.964 6.630 1.00 94.06 84 LEU A C 1
ATOM 632 O O . LEU A 1 84 ? -9.318 -0.821 7.850 1.00 94.06 84 LEU A O 1
ATOM 636 N N . THR A 1 85 ? -8.938 0.010 5.801 1.00 95.25 85 THR A N 1
ATOM 637 C CA . THR A 1 85 ? -8.489 1.324 6.269 1.00 95.25 85 THR A CA 1
ATOM 638 C C . THR A 1 85 ? -9.587 2.045 7.059 1.00 95.25 85 THR A C 1
ATOM 640 O O . THR A 1 85 ? -9.317 2.574 8.137 1.00 95.25 85 THR A O 1
ATOM 643 N N . LEU A 1 86 ? -10.836 2.035 6.577 1.00 96.12 86 LEU A N 1
ATOM 644 C CA . LEU A 1 86 ? -11.974 2.617 7.306 1.00 96.12 86 LEU A CA 1
ATOM 645 C C . LEU A 1 86 ? -12.248 1.886 8.627 1.00 96.12 86 LEU A C 1
ATOM 647 O O . LEU A 1 86 ? -12.457 2.535 9.652 1.00 96.12 86 LEU A O 1
ATOM 651 N N . GLN A 1 87 ? -12.179 0.552 8.625 1.00 94.69 87 GLN A N 1
ATOM 652 C CA . GLN A 1 87 ? -12.317 -0.257 9.836 1.00 94.69 87 GLN A CA 1
ATOM 653 C C . GLN A 1 87 ? -11.248 0.107 10.874 1.00 94.69 87 GLN A C 1
ATOM 655 O O . GLN A 1 87 ? -11.549 0.255 12.055 1.00 94.69 87 GLN A O 1
ATOM 660 N N . TYR A 1 88 ? -10.006 0.322 10.446 1.00 93.38 88 TYR A N 1
ATOM 661 C CA . TYR A 1 88 ? -8.938 0.762 11.339 1.00 93.38 88 TYR A CA 1
ATOM 662 C C . TYR A 1 88 ? -9.156 2.167 11.898 1.00 93.38 88 TYR A C 1
ATOM 664 O O . TYR A 1 88 ? -8.895 2.409 13.078 1.00 93.38 88 TYR A O 1
ATOM 672 N N . LEU A 1 89 ? -9.687 3.100 11.103 1.00 95.50 89 LEU A N 1
ATOM 673 C CA . LEU A 1 89 ? -10.082 4.409 11.627 1.00 95.50 89 LEU A CA 1
ATOM 674 C C . LEU A 1 89 ? -11.142 4.266 12.730 1.00 95.50 89 LEU A C 1
ATOM 676 O O . LEU A 1 89 ? -11.033 4.934 13.759 1.00 95.50 89 LEU A O 1
ATOM 680 N N . GLN A 1 90 ? -12.104 3.356 12.564 1.00 95.31 90 GLN A N 1
ATOM 681 C CA . GLN A 1 90 ? -13.102 3.049 13.593 1.00 95.31 90 GLN A CA 1
ATOM 682 C C . GLN A 1 90 ? -12.464 2.475 14.860 1.00 95.31 90 GLN A C 1
ATOM 684 O O . GLN A 1 90 ? -12.682 2.995 15.953 1.00 95.31 90 GLN A O 1
ATOM 689 N N . LEU A 1 91 ? -11.618 1.450 14.713 1.00 94.44 91 LEU A N 1
ATOM 690 C CA . LEU A 1 91 ? -10.923 0.797 15.829 1.00 94.44 91 LEU A CA 1
ATOM 691 C C . LEU A 1 91 ? -10.029 1.766 16.612 1.00 94.44 91 LEU A C 1
ATOM 693 O O . LEU A 1 91 ? -9.877 1.633 17.823 1.00 94.44 91 LEU A O 1
ATOM 697 N N . THR A 1 92 ? -9.473 2.770 15.936 1.00 93.81 92 THR A N 1
ATOM 698 C CA . THR A 1 92 ? -8.638 3.813 16.548 1.00 93.81 92 THR A CA 1
ATOM 699 C C . THR A 1 92 ? -9.436 5.031 17.032 1.00 93.81 92 THR A C 1
ATOM 701 O O . THR A 1 92 ? -8.852 6.077 17.320 1.00 93.81 92 THR A O 1
ATOM 704 N N . GLY A 1 93 ? -10.765 4.914 17.137 1.00 93.69 93 GLY A N 1
ATOM 705 C CA . GLY A 1 93 ? -11.625 5.864 17.845 1.00 93.69 93 GLY A CA 1
ATOM 706 C C . GLY A 1 93 ? -12.226 6.989 17.001 1.00 93.69 93 GLY A C 1
ATOM 707 O O . GLY A 1 93 ? -12.700 7.973 17.568 1.00 93.69 93 GLY A O 1
ATOM 708 N N . ARG A 1 94 ? -12.216 6.895 15.663 1.00 97.56 94 ARG A N 1
ATOM 709 C CA . ARG A 1 94 ? -12.941 7.862 14.818 1.00 97.56 94 ARG A CA 1
ATOM 710 C C . ARG A 1 94 ? -14.439 7.547 14.868 1.00 97.56 94 ARG A C 1
ATOM 712 O O . ARG A 1 94 ? -14.821 6.382 14.841 1.00 97.56 94 ARG A O 1
ATOM 719 N N . SER A 1 95 ? -15.279 8.584 14.940 1.00 97.25 95 SER A N 1
ATOM 720 C CA . SER A 1 95 ? -16.737 8.416 14.970 1.00 97.25 95 SER A CA 1
ATOM 721 C C . SER A 1 95 ? -17.276 7.902 13.636 1.00 97.25 95 SER A C 1
ATOM 723 O O . SER A 1 95 ? -16.727 8.217 12.578 1.00 97.25 95 SER A O 1
ATOM 725 N N . ASP A 1 96 ? -18.400 7.186 13.680 1.00 97.31 96 ASP A N 1
ATOM 726 C CA . ASP A 1 96 ? -19.068 6.675 12.477 1.00 97.31 96 ASP A CA 1
ATOM 727 C C . ASP A 1 96 ? -19.440 7.806 11.499 1.00 97.31 96 ASP A C 1
ATOM 729 O O . ASP A 1 96 ? -19.290 7.654 10.290 1.00 97.31 96 ASP A O 1
ATOM 733 N N . GLU A 1 97 ? -19.836 8.978 12.011 1.00 97.75 97 GLU A N 1
ATOM 734 C CA . GLU A 1 97 ? -20.102 10.174 11.196 1.00 97.75 97 GLU A CA 1
ATOM 735 C C . GLU A 1 97 ? -18.850 10.642 10.432 1.00 97.75 97 GLU A C 1
ATOM 737 O O . GLU A 1 97 ? -18.913 10.937 9.237 1.00 97.75 97 GLU A O 1
ATOM 742 N N . THR A 1 98 ? -17.689 10.648 11.096 1.00 97.62 98 THR A N 1
ATOM 743 C CA . THR A 1 98 ? -16.412 11.021 10.469 1.00 97.62 98 THR A CA 1
ATOM 744 C C . THR A 1 98 ? -16.016 10.009 9.398 1.00 97.62 98 THR A C 1
ATOM 746 O O . THR A 1 98 ? -15.573 10.393 8.317 1.00 97.62 98 THR A O 1
ATOM 749 N N . ILE A 1 99 ? -16.188 8.716 9.676 1.00 97.94 99 ILE A N 1
ATOM 750 C CA . ILE A 1 99 ? -15.872 7.633 8.737 1.00 97.94 99 ILE A CA 1
ATOM 751 C C . ILE A 1 99 ? -16.764 7.723 7.499 1.00 97.94 99 ILE A C 1
ATOM 753 O O . ILE A 1 99 ? -16.248 7.686 6.383 1.00 97.94 99 ILE A O 1
ATOM 757 N N . ALA A 1 100 ? -18.071 7.923 7.681 1.00 97.81 100 ALA A N 1
ATOM 758 C CA . ALA A 1 100 ? -19.018 8.083 6.581 1.00 97.81 100 ALA A CA 1
ATOM 759 C C . ALA A 1 100 ? -18.678 9.301 5.706 1.00 97.81 100 ALA A C 1
ATOM 761 O O . ALA A 1 100 ? -18.725 9.225 4.476 1.00 97.81 100 ALA A O 1
ATOM 762 N N . MET A 1 101 ? -18.277 10.417 6.326 1.00 98.12 101 MET A N 1
ATOM 763 C CA . MET A 1 101 ? -17.806 11.598 5.602 1.00 98.12 101 MET A CA 1
ATOM 764 C C . MET A 1 101 ? -16.534 11.300 4.791 1.00 98.12 101 MET A C 1
ATOM 766 O O . MET A 1 101 ? -16.461 11.667 3.617 1.00 98.12 101 MET A O 1
ATOM 770 N N . ILE A 1 102 ? -15.546 10.624 5.391 1.00 98.06 102 ILE A N 1
ATOM 771 C CA . ILE A 1 102 ? -14.295 10.235 4.720 1.00 98.06 102 ILE A CA 1
ATOM 772 C C . ILE A 1 102 ? -14.585 9.318 3.529 1.00 98.06 102 ILE A C 1
ATOM 774 O O . ILE A 1 102 ? -14.100 9.582 2.430 1.00 98.06 102 ILE A O 1
ATOM 778 N N . GLU A 1 103 ? -15.390 8.272 3.718 1.00 97.88 103 GLU A N 1
ATOM 779 C CA . GLU A 1 103 ? -15.735 7.332 2.650 1.00 97.88 103 GLU A CA 1
ATOM 780 C C . GLU A 1 103 ? -16.452 8.039 1.495 1.00 97.88 103 GLU A C 1
ATOM 782 O O . GLU A 1 103 ? -16.046 7.901 0.340 1.00 97.88 103 GLU A O 1
ATOM 787 N N . SER A 1 104 ? -17.469 8.850 1.801 1.00 98.00 104 SER A N 1
ATOM 788 C CA . SER A 1 104 ? -18.221 9.616 0.801 1.00 98.00 104 SER A CA 1
ATOM 789 C C . SER A 1 104 ? -17.309 10.535 -0.016 1.00 98.00 104 SER A C 1
ATOM 791 O O . SER A 1 104 ? -17.367 10.553 -1.252 1.00 98.00 104 SER A O 1
ATOM 793 N N . TYR A 1 105 ? -16.400 11.247 0.656 1.00 98.25 105 TYR A N 1
ATOM 794 C CA . TYR A 1 105 ? -15.415 12.098 -0.002 1.00 98.25 105 TYR A CA 1
ATOM 795 C C . TYR A 1 105 ? -14.479 11.293 -0.914 1.00 98.25 105 TYR A C 1
ATOM 797 O O . TYR A 1 105 ? -14.290 11.655 -2.079 1.00 98.25 105 TYR A O 1
ATOM 805 N N . LEU A 1 106 ? -13.908 10.191 -0.421 1.00 97.62 106 LEU A N 1
ATOM 806 C CA . LEU A 1 106 ? -12.969 9.372 -1.190 1.00 97.62 106 LEU A CA 1
ATOM 807 C C . LEU A 1 106 ? -13.638 8.716 -2.402 1.00 97.62 106 LEU A C 1
ATOM 809 O O . LEU A 1 106 ? -13.059 8.733 -3.488 1.00 97.62 106 LEU A O 1
ATOM 813 N N . ARG A 1 107 ? -14.865 8.200 -2.257 1.00 95.00 107 ARG A N 1
ATOM 814 C CA . ARG A 1 107 ? -15.637 7.621 -3.369 1.00 95.00 107 ARG A CA 1
ATOM 815 C C . ARG A 1 107 ? -15.975 8.670 -4.425 1.00 95.00 107 ARG A C 1
ATOM 817 O O . ARG A 1 107 ? -15.719 8.443 -5.605 1.00 95.00 107 ARG A O 1
ATOM 824 N N . THR A 1 108 ? -16.451 9.847 -4.012 1.00 96.56 108 THR A N 1
ATOM 825 C CA . THR A 1 108 ? -16.771 10.959 -4.932 1.00 96.56 108 THR A CA 1
ATOM 826 C C . THR A 1 108 ? -15.558 11.370 -5.770 1.00 96.56 108 THR A C 1
ATOM 828 O O . THR A 1 108 ? -15.684 11.666 -6.958 1.00 96.56 108 THR A O 1
ATOM 831 N N . ASN A 1 109 ? -14.366 11.334 -5.171 1.00 95.88 109 ASN A N 1
ATOM 832 C CA . ASN A 1 109 ? -13.113 11.699 -5.828 1.00 95.88 109 ASN A CA 1
ATOM 833 C C . ASN A 1 109 ? -12.370 10.516 -6.474 1.00 95.88 109 ASN A C 1
ATOM 835 O O . ASN A 1 109 ? -11.247 10.698 -6.937 1.00 95.88 109 ASN A O 1
ATOM 839 N N . LYS A 1 110 ? -12.968 9.316 -6.531 1.00 92.94 110 LYS A N 1
ATOM 840 C CA . LYS A 1 110 ? -12.348 8.102 -7.103 1.00 92.94 110 LYS A CA 1
ATOM 841 C C . LYS A 1 110 ? -11.015 7.714 -6.439 1.00 92.94 110 LYS A C 1
ATOM 843 O O . LYS A 1 110 ? -10.112 7.200 -7.092 1.00 92.94 110 LYS A O 1
ATOM 848 N N . MET A 1 111 ? -10.896 7.975 -5.138 1.00 94.12 111 MET A N 1
ATOM 849 C CA . MET A 1 111 ? -9.730 7.650 -4.304 1.00 94.12 111 MET A CA 1
ATOM 850 C C . MET A 1 111 ? -9.982 6.478 -3.344 1.00 94.12 111 MET A C 1
ATOM 852 O O . MET A 1 111 ? -9.077 6.083 -2.613 1.00 94.12 111 MET A O 1
ATOM 856 N N . PHE A 1 112 ? -11.202 5.939 -3.332 1.00 94.94 112 PHE A N 1
ATOM 857 C CA . PHE A 1 112 ? -11.557 4.739 -2.582 1.00 94.94 112 PHE A CA 1
ATOM 858 C C . PHE A 1 112 ? -11.478 3.504 -3.480 1.00 94.94 112 PHE A C 1
ATOM 860 O O . PHE A 1 112 ? -11.951 3.542 -4.617 1.00 94.94 112 PHE A O 1
ATOM 867 N N . VAL A 1 113 ? -10.911 2.419 -2.961 1.00 93.50 113 VAL A N 1
ATOM 868 C CA . VAL A 1 113 ? -10.827 1.129 -3.647 1.00 93.50 113 VAL A CA 1
ATOM 869 C C . VAL A 1 113 ? -11.746 0.122 -2.964 1.00 93.50 113 VAL A C 1
ATOM 871 O O . VAL A 1 113 ? -11.549 -0.233 -1.804 1.00 93.50 113 VAL A O 1
ATOM 874 N N . ASP A 1 114 ? -12.728 -0.370 -3.718 1.00 91.88 114 ASP A N 1
ATOM 875 C CA . ASP A 1 114 ? -13.587 -1.486 -3.326 1.00 91.88 114 ASP A CA 1
ATOM 876 C C . ASP A 1 114 ? -13.283 -2.692 -4.212 1.00 91.88 114 ASP A C 1
ATOM 878 O O . ASP A 1 114 ? -13.659 -2.708 -5.380 1.00 91.88 114 ASP A O 1
ATOM 882 N N . TYR A 1 115 ? -12.600 -3.705 -3.677 1.00 87.94 115 TYR A N 1
ATOM 883 C CA . TYR A 1 115 ? -12.178 -4.879 -4.452 1.00 87.94 115 TYR A CA 1
ATOM 884 C C . TYR A 1 115 ? -13.336 -5.776 -4.927 1.00 87.94 115 TYR A C 1
ATOM 886 O O . TYR A 1 115 ? -13.084 -6.720 -5.674 1.00 87.94 115 TYR A O 1
ATOM 894 N N . ASN A 1 116 ? -14.581 -5.506 -4.518 1.00 86.38 116 ASN A N 1
ATOM 895 C CA . ASN A 1 116 ? -15.767 -6.203 -5.028 1.00 86.38 116 ASN A CA 1
ATOM 896 C C . ASN A 1 116 ? -16.347 -5.542 -6.288 1.00 86.38 116 ASN A C 1
ATOM 898 O O . ASN A 1 116 ? -17.196 -6.130 -6.959 1.00 86.38 116 ASN A O 1
ATOM 902 N N . GLU A 1 117 ? -15.904 -4.329 -6.615 1.00 87.94 117 GLU A N 1
ATOM 903 C CA . GLU A 1 117 ? -16.330 -3.593 -7.800 1.00 87.94 117 GLU A CA 1
ATOM 904 C C . GLU A 1 117 ? -15.313 -3.753 -8.947 1.00 87.94 117 GLU A C 1
ATOM 906 O O . GLU A 1 117 ? -14.129 -4.030 -8.714 1.00 87.94 117 GLU A O 1
ATOM 911 N N . PRO A 1 118 ? -15.729 -3.564 -10.214 1.00 85.69 118 PRO A N 1
ATOM 912 C CA . PRO A 1 118 ? -14.793 -3.469 -11.325 1.00 85.69 118 PRO A CA 1
ATOM 913 C C . PRO A 1 118 ? -13.783 -2.341 -11.093 1.00 85.69 118 PRO A C 1
ATOM 915 O O . PRO A 1 118 ? -14.150 -1.174 -10.957 1.00 85.69 118 PRO A O 1
ATOM 918 N N . GLN A 1 119 ? -12.498 -2.689 -11.070 1.00 83.06 119 GLN A N 1
ATOM 919 C CA . GLN A 1 119 ? -11.440 -1.707 -10.861 1.00 83.06 119 GLN A CA 1
ATOM 920 C C . GLN A 1 119 ? -11.206 -0.882 -12.123 1.00 83.06 119 GLN A C 1
ATOM 922 O O . GLN A 1 119 ? -11.146 -1.416 -13.231 1.00 83.06 119 GLN A O 1
ATOM 927 N N . ILE A 1 120 ? -11.018 0.424 -11.943 1.00 81.69 120 ILE A N 1
ATOM 928 C CA . ILE A 1 120 ? -10.544 1.301 -13.013 1.00 81.69 120 ILE A CA 1
ATOM 929 C C . ILE A 1 120 ? -9.098 0.914 -13.329 1.00 81.69 120 ILE A C 1
ATOM 931 O O . ILE A 1 120 ? -8.254 0.852 -12.432 1.00 81.69 120 ILE A O 1
ATOM 935 N N . GLU A 1 121 ? -8.810 0.673 -14.605 1.00 81.12 121 GLU A N 1
ATOM 936 C CA . GLU A 1 121 ? -7.451 0.401 -15.058 1.00 81.12 121 GLU A CA 1
ATOM 937 C C . GLU A 1 121 ? -6.575 1.647 -14.867 1.00 81.12 121 GLU A C 1
ATOM 939 O O . GLU A 1 121 ? -6.894 2.742 -15.340 1.00 81.12 121 GLU A O 1
ATOM 944 N N . LYS A 1 122 ? -5.475 1.483 -14.130 1.00 88.38 122 LYS A N 1
ATOM 945 C CA . LYS A 1 122 ? -4.516 2.547 -13.832 1.00 88.38 122 LYS A CA 1
ATOM 946 C C . LYS A 1 122 ? -3.314 2.423 -14.756 1.00 88.38 122 LYS A C 1
ATOM 948 O O . LYS A 1 122 ? -2.821 1.325 -15.000 1.00 88.38 122 LYS A O 1
ATOM 953 N N . VAL A 1 123 ? -2.825 3.564 -15.237 1.00 93.19 123 VAL A N 1
ATOM 954 C CA . VAL A 1 123 ? -1.629 3.627 -16.081 1.00 93.19 123 VAL A CA 1
ATOM 955 C C . VAL A 1 123 ? -0.430 3.963 -15.209 1.00 93.19 123 VAL A C 1
ATOM 957 O O . VAL A 1 123 ? -0.335 5.059 -14.660 1.00 93.19 123 VAL A O 1
ATOM 960 N N . TYR A 1 124 ? 0.498 3.019 -15.113 1.00 96.12 124 TYR A N 1
ATOM 961 C CA . TYR A 1 124 ? 1.755 3.181 -14.394 1.00 96.12 124 TYR A CA 1
ATOM 962 C C . TYR A 1 124 ? 2.924 3.364 -15.364 1.00 96.12 124 TYR A C 1
ATOM 964 O O . TYR A 1 124 ? 2.876 2.954 -16.524 1.00 96.12 124 TYR A O 1
ATOM 972 N N . SER A 1 125 ? 4.010 3.963 -14.879 1.00 96.50 125 SER A N 1
ATOM 973 C CA . SER A 1 125 ? 5.255 4.119 -15.639 1.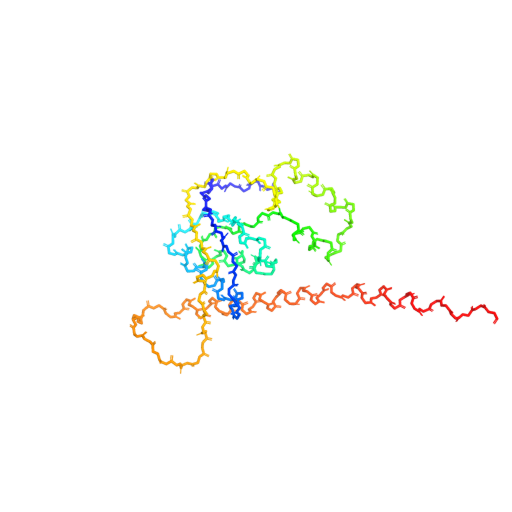00 96.50 125 SER A CA 1
ATOM 974 C C . SER A 1 125 ? 5.961 2.780 -15.878 1.00 96.50 125 SER A C 1
ATOM 976 O O . SER A 1 125 ? 6.691 2.631 -16.852 1.00 96.50 125 SER A O 1
ATOM 978 N N . SER A 1 126 ? 5.775 1.812 -14.978 1.00 96.94 126 SER A N 1
ATOM 979 C CA . SER A 1 126 ? 6.214 0.422 -15.140 1.00 96.94 126 SER A CA 1
ATOM 980 C C . SER A 1 126 ? 5.412 -0.492 -14.215 1.00 96.94 126 SER A C 1
ATOM 982 O O . SER A 1 126 ? 4.775 -0.003 -13.281 1.00 96.94 126 SER A O 1
ATOM 984 N N . TYR A 1 127 ? 5.471 -1.799 -14.460 1.00 97.38 127 TYR A N 1
ATOM 985 C CA . TYR A 1 127 ? 4.654 -2.792 -13.771 1.00 97.38 127 TYR A CA 1
ATOM 986 C C . TYR A 1 127 ? 5.536 -3.903 -13.196 1.00 97.38 127 TYR A C 1
ATOM 988 O O . TYR A 1 127 ? 6.483 -4.345 -13.848 1.00 97.38 127 TYR A O 1
ATOM 996 N N . LEU A 1 128 ? 5.190 -4.360 -11.998 1.00 97.44 128 LEU A N 1
ATOM 997 C CA . LEU A 1 128 ? 5.669 -5.588 -11.373 1.00 97.44 128 LEU A CA 1
ATOM 998 C C . LEU A 1 128 ? 4.466 -6.406 -10.917 1.00 97.44 128 LEU A C 1
ATOM 1000 O O . LEU A 1 128 ? 3.416 -5.848 -10.602 1.00 97.44 128 LEU A O 1
ATOM 1004 N N . GLU A 1 129 ? 4.629 -7.720 -10.861 1.00 97.62 129 GLU A N 1
ATOM 1005 C CA . GLU A 1 129 ? 3.606 -8.641 -10.378 1.00 97.62 129 GLU A CA 1
ATOM 1006 C C . GLU A 1 129 ? 4.242 -9.655 -9.427 1.00 97.62 129 GLU A C 1
ATOM 1008 O O . GLU A 1 129 ? 5.309 -10.195 -9.721 1.00 97.62 129 GLU A O 1
ATOM 1013 N N . LEU A 1 130 ? 3.580 -9.899 -8.298 1.00 97.19 130 LEU A N 1
ATOM 1014 C CA . LEU A 1 130 ? 3.902 -10.945 -7.336 1.00 97.19 130 LEU A CA 1
ATOM 1015 C C . LEU A 1 130 ? 2.638 -11.760 -7.070 1.00 97.19 130 LEU A C 1
ATOM 1017 O O . LEU A 1 130 ? 1.621 -11.229 -6.613 1.00 97.19 130 LEU A O 1
ATOM 1021 N N . LYS A 1 131 ? 2.719 -13.067 -7.305 1.00 96.56 131 LYS A N 1
ATOM 1022 C CA . LYS A 1 131 ? 1.745 -14.001 -6.750 1.00 96.56 131 LYS A CA 1
ATOM 1023 C C . LYS A 1 131 ? 2.152 -14.284 -5.314 1.00 96.56 131 LYS A C 1
ATOM 1025 O O . LYS A 1 131 ? 3.269 -14.721 -5.060 1.00 96.56 131 LYS A O 1
ATOM 1030 N N . LEU A 1 132 ? 1.256 -14.031 -4.370 1.00 94.56 132 LEU A N 1
ATOM 1031 C CA . LEU A 1 132 ? 1.540 -14.199 -2.945 1.00 94.56 132 LEU A CA 1
ATOM 1032 C C . LEU A 1 132 ? 1.852 -15.663 -2.580 1.00 94.56 132 LEU A C 1
ATOM 1034 O O . LEU A 1 132 ? 2.523 -15.927 -1.588 1.00 94.56 132 LEU A O 1
ATOM 1038 N N . GLU A 1 133 ? 1.422 -16.618 -3.402 1.00 93.56 133 GLU A N 1
ATOM 1039 C CA . GLU A 1 133 ? 1.769 -18.034 -3.259 1.00 93.56 133 GLU A CA 1
ATOM 1040 C C . GLU A 1 133 ? 3.234 -18.360 -3.591 1.00 93.56 133 GLU A C 1
ATOM 1042 O O . GLU A 1 133 ? 3.755 -19.357 -3.088 1.00 93.56 133 GLU A O 1
ATOM 1047 N N . ASP A 1 134 ? 3.907 -17.509 -4.372 1.00 92.75 134 ASP A N 1
ATOM 1048 C CA . ASP A 1 134 ? 5.318 -17.664 -4.748 1.00 92.75 134 ASP A CA 1
ATOM 1049 C C . ASP A 1 134 ? 6.269 -17.120 -3.667 1.00 92.75 134 ASP A C 1
ATOM 1051 O O . ASP A 1 134 ? 7.482 -17.281 -3.775 1.00 92.75 134 ASP A O 1
ATOM 1055 N N . VAL A 1 135 ? 5.740 -16.490 -2.609 1.00 92.44 135 VAL A N 1
ATOM 1056 C CA . VAL A 1 135 ? 6.546 -16.024 -1.473 1.00 92.44 135 VAL A CA 1
ATOM 1057 C C . VAL A 1 135 ? 7.103 -17.238 -0.733 1.00 92.44 135 VAL A C 1
ATOM 1059 O O . VAL A 1 135 ? 6.355 -18.101 -0.258 1.00 92.44 135 VAL A O 1
ATOM 1062 N N . GLU A 1 136 ? 8.427 -17.329 -0.668 1.00 83.75 136 GLU A N 1
ATOM 1063 C CA . GLU A 1 136 ? 9.153 -18.389 0.029 1.00 83.75 136 GLU A CA 1
ATOM 1064 C C . GLU A 1 136 ? 9.463 -17.989 1.472 1.00 83.75 136 GLU A C 1
ATOM 1066 O O . GLU A 1 136 ? 9.631 -16.813 1.778 1.00 83.75 136 GLU A O 1
ATOM 1071 N N . LEU A 1 137 ? 9.548 -18.985 2.358 1.00 82.38 137 LEU A N 1
ATOM 1072 C CA . LEU A 1 137 ? 9.951 -18.777 3.747 1.00 82.38 137 LEU A CA 1
ATOM 1073 C C . LEU A 1 137 ? 11.404 -18.301 3.801 1.00 82.38 137 LEU A C 1
ATOM 1075 O O . LEU A 1 137 ? 12.322 -19.026 3.407 1.00 82.38 137 LEU A O 1
ATOM 1079 N N . CYS A 1 138 ? 11.625 -17.117 4.350 1.00 65.69 138 CYS A N 1
ATOM 1080 C CA . CYS A 1 138 ? 12.939 -16.596 4.662 1.00 65.69 138 CYS A CA 1
ATOM 1081 C C . CYS A 1 138 ? 13.321 -17.068 6.072 1.00 65.69 138 CYS A C 1
ATOM 1083 O O . CYS A 1 138 ? 13.026 -16.422 7.076 1.00 65.69 138 CYS A O 1
ATOM 1085 N N . ILE A 1 139 ? 14.026 -18.200 6.182 1.00 54.09 139 ILE A N 1
ATOM 1086 C CA . ILE A 1 139 ? 14.664 -18.579 7.453 1.00 54.09 139 ILE A CA 1
ATOM 1087 C C . ILE A 1 139 ? 15.874 -17.665 7.674 1.00 54.09 139 ILE A C 1
ATOM 1089 O O . ILE A 1 139 ? 17.008 -17.988 7.318 1.00 54.09 139 ILE A O 1
ATOM 1093 N N . SER A 1 140 ? 15.638 -16.511 8.290 1.00 45.78 140 SER A N 1
ATOM 1094 C CA . SER A 1 140 ? 16.698 -15.636 8.785 1.00 45.78 140 SER A CA 1
ATOM 1095 C C . SER A 1 140 ? 17.234 -16.160 10.130 1.00 45.78 140 SER A C 1
ATOM 1097 O O . SER A 1 140 ? 16.894 -15.644 11.192 1.00 45.78 140 SER A O 1
ATOM 1099 N N . GLY A 1 141 ? 18.097 -17.188 10.073 1.00 37.34 141 GLY A N 1
ATOM 1100 C CA . GLY A 1 141 ? 19.174 -17.404 11.056 1.00 37.34 141 GLY A CA 1
ATOM 1101 C C . GLY A 1 141 ? 19.095 -18.603 12.019 1.00 37.34 141 GLY A C 1
ATOM 1102 O O . GLY A 1 141 ? 18.716 -18.442 13.171 1.00 37.34 141 GLY A O 1
ATOM 1103 N N . ALA A 1 142 ? 19.613 -19.766 11.595 1.00 29.58 142 ALA A N 1
ATOM 1104 C CA . ALA A 1 142 ? 20.599 -20.587 12.328 1.00 29.58 142 ALA A CA 1
ATOM 1105 C C . ALA A 1 142 ? 21.044 -21.767 11.441 1.00 29.58 142 ALA A C 1
ATOM 1107 O O . ALA A 1 142 ? 20.451 -22.834 11.472 1.00 29.58 142 ALA A O 1
ATOM 1108 N N . LYS A 1 143 ? 22.082 -21.541 10.625 1.00 41.75 143 LYS A N 1
ATOM 1109 C CA . LYS A 1 143 ? 22.942 -22.548 9.973 1.00 41.75 143 LYS A CA 1
ATOM 1110 C C . LYS A 1 143 ? 22.310 -23.938 9.748 1.00 41.75 143 LYS A C 1
ATOM 1112 O O . LYS A 1 143 ? 22.708 -24.896 10.402 1.00 41.75 143 LYS A O 1
ATOM 1117 N N . GLU A 1 144 ? 21.478 -24.077 8.720 1.00 36.78 144 GLU A N 1
ATOM 1118 C CA . GLU A 1 144 ? 21.385 -25.345 7.996 1.00 36.78 144 GLU A CA 1
ATOM 1119 C C . GLU A 1 144 ? 21.790 -25.142 6.538 1.00 36.78 144 GLU A C 1
ATOM 1121 O O . GLU A 1 144 ? 21.277 -24.314 5.789 1.00 36.78 144 GLU A O 1
ATOM 1126 N N . VAL A 1 145 ? 22.852 -25.863 6.203 1.00 40.03 145 VAL A N 1
ATOM 1127 C CA . VAL A 1 145 ? 23.512 -25.932 4.911 1.00 40.03 145 VAL A CA 1
ATOM 1128 C C . VAL A 1 145 ? 22.581 -26.676 3.963 1.00 40.03 145 VAL A C 1
ATOM 1130 O O . VAL A 1 145 ? 22.209 -27.796 4.292 1.00 40.03 145 VAL A O 1
ATOM 1133 N N . ASN A 1 146 ? 22.232 -26.077 2.817 1.00 32.22 146 ASN A N 1
ATOM 1134 C CA . ASN A 1 146 ? 22.221 -26.715 1.487 1.00 32.22 146 ASN A CA 1
ATOM 1135 C C . ASN A 1 146 ? 21.567 -25.806 0.426 1.00 32.22 146 ASN A C 1
ATOM 1137 O O . ASN A 1 146 ? 20.396 -25.954 0.105 1.00 32.22 146 ASN A O 1
ATOM 1141 N N . ASN A 1 147 ? 22.334 -24.893 -0.171 1.00 33.38 147 ASN A N 1
ATOM 1142 C CA . ASN A 1 147 ? 22.790 -25.008 -1.563 1.00 33.38 147 ASN A CA 1
ATOM 1143 C C . ASN A 1 147 ? 23.567 -23.736 -1.940 1.00 33.38 147 ASN A C 1
ATOM 1145 O O . ASN A 1 147 ? 23.141 -22.607 -1.725 1.00 33.38 147 ASN A O 1
ATOM 1149 N N . SER A 1 148 ? 24.758 -23.946 -2.476 1.00 41.53 148 SER A N 1
ATOM 1150 C CA . SER A 1 148 ? 25.759 -22.953 -2.844 1.00 41.53 148 SER A CA 1
ATOM 1151 C C . SER A 1 148 ? 25.323 -22.042 -3.995 1.00 41.53 148 SER A C 1
ATOM 1153 O O . SER A 1 148 ? 25.066 -22.548 -5.087 1.00 41.53 148 SER A O 1
ATOM 1155 N N . ARG A 1 149 ? 25.379 -20.715 -3.787 1.00 34.78 149 ARG A N 1
ATOM 1156 C CA . ARG A 1 149 ? 25.778 -19.695 -4.783 1.00 34.78 149 ARG A CA 1
ATOM 1157 C C . ARG A 1 149 ? 25.996 -18.322 -4.125 1.00 34.78 149 ARG A C 1
ATOM 1159 O O . ARG A 1 149 ? 25.076 -17.763 -3.554 1.00 34.78 149 ARG A O 1
ATOM 1166 N N . GLY A 1 150 ? 27.216 -17.797 -4.269 1.00 34.06 150 GLY A N 1
ATOM 1167 C CA . GLY A 1 150 ? 27.533 -16.362 -4.223 1.00 34.06 150 GLY A CA 1
ATOM 1168 C C . GLY A 1 150 ? 27.546 -15.699 -2.846 1.00 34.06 150 GLY A C 1
ATOM 1169 O O . GLY A 1 150 ? 26.574 -15.083 -2.438 1.00 34.06 150 GLY A O 1
ATOM 1170 N N . ALA A 1 151 ? 28.678 -15.762 -2.148 1.00 40.12 151 ALA A N 1
ATOM 1171 C CA . ALA A 1 151 ? 28.926 -14.957 -0.957 1.00 40.12 151 ALA A CA 1
ATOM 1172 C C . ALA A 1 151 ? 29.474 -13.572 -1.343 1.00 40.12 151 ALA A C 1
ATOM 1174 O O . ALA A 1 151 ? 30.667 -13.369 -1.190 1.00 40.12 151 ALA A O 1
ATOM 1175 N N . GLU A 1 152 ? 28.636 -12.646 -1.826 1.00 41.66 152 GLU A N 1
ATOM 1176 C CA . GLU A 1 152 ? 28.999 -11.218 -1.988 1.00 41.66 152 GLU A CA 1
ATOM 1177 C C . GLU A 1 152 ? 27.773 -10.278 -1.866 1.00 41.66 152 GLU A C 1
ATOM 1179 O O . GLU A 1 152 ? 27.374 -9.651 -2.838 1.00 41.66 152 GLU A O 1
ATOM 1184 N N . HIS A 1 153 ? 27.147 -10.210 -0.684 1.00 44.38 153 HIS A N 1
ATOM 1185 C CA . HIS A 1 153 ? 26.359 -9.075 -0.141 1.00 44.38 153 HIS A CA 1
ATOM 1186 C C . HIS A 1 153 ? 25.660 -9.575 1.131 1.00 44.38 153 HIS A C 1
ATOM 1188 O O . HIS A 1 153 ? 24.596 -10.175 1.046 1.00 44.38 153 HIS A O 1
ATOM 1194 N N . ARG A 1 154 ? 26.291 -9.447 2.304 1.00 47.91 154 ARG A N 1
ATOM 1195 C CA . ARG A 1 154 ? 25.706 -9.924 3.579 1.00 47.91 154 ARG A CA 1
ATOM 1196 C C . ARG A 1 154 ? 25.432 -8.817 4.593 1.00 47.91 154 ARG A C 1
ATOM 1198 O O . ARG A 1 154 ? 24.763 -9.085 5.579 1.00 47.91 154 ARG A O 1
ATOM 1205 N N . ASP A 1 155 ? 25.889 -7.597 4.333 1.00 49.31 155 ASP A N 1
ATOM 1206 C CA . ASP A 1 155 ? 25.770 -6.503 5.302 1.00 49.31 155 ASP A CA 1
ATOM 1207 C C . ASP A 1 155 ? 24.404 -5.786 5.214 1.00 49.31 155 ASP A C 1
ATOM 1209 O O . ASP A 1 155 ? 23.924 -5.257 6.211 1.00 49.31 155 ASP A O 1
ATOM 1213 N N . ASP A 1 156 ? 23.726 -5.835 4.058 1.00 48.66 156 ASP A N 1
ATOM 1214 C CA . ASP A 1 156 ? 22.440 -5.145 3.847 1.00 48.66 156 ASP A CA 1
ATOM 1215 C C . ASP A 1 156 ? 21.210 -5.934 4.330 1.00 48.66 156 ASP A C 1
ATOM 1217 O O . ASP A 1 156 ? 20.174 -5.338 4.632 1.00 48.66 156 ASP A O 1
ATOM 1221 N N . GLU A 1 157 ? 21.284 -7.271 4.368 1.00 45.97 157 GLU A N 1
ATOM 1222 C CA . GLU A 1 157 ? 20.165 -8.109 4.829 1.00 45.97 157 GLU A CA 1
ATOM 1223 C C . GLU A 1 157 ? 19.994 -8.007 6.350 1.00 45.97 157 GLU A C 1
ATOM 1225 O O . GLU A 1 157 ? 18.869 -7.855 6.828 1.00 45.97 157 GLU A O 1
ATOM 1230 N N . ASP A 1 158 ? 21.094 -7.986 7.105 1.00 50.69 158 ASP A N 1
ATOM 1231 C CA . ASP A 1 158 ? 21.073 -7.925 8.574 1.00 50.69 158 ASP A CA 1
ATOM 1232 C C . ASP A 1 158 ? 20.490 -6.588 9.087 1.00 50.69 158 ASP A C 1
ATOM 1234 O O . ASP A 1 158 ? 19.689 -6.560 10.024 1.00 50.69 158 ASP A O 1
ATOM 1238 N N . ASP A 1 159 ? 20.801 -5.473 8.410 1.00 51.94 159 ASP A N 1
ATOM 1239 C CA . ASP A 1 159 ? 20.243 -4.148 8.728 1.00 51.94 159 ASP A CA 1
ATOM 1240 C C . ASP A 1 159 ? 18.730 -4.077 8.448 1.00 51.94 159 ASP A C 1
ATOM 1242 O O . ASP A 1 159 ? 17.963 -3.501 9.224 1.00 51.94 159 ASP A O 1
ATOM 1246 N N . SER A 1 160 ? 18.267 -4.726 7.373 1.00 50.09 160 SER A N 1
ATOM 1247 C CA . SER A 1 160 ? 16.838 -4.781 7.044 1.00 50.09 160 SER A CA 1
ATOM 1248 C C . SER A 1 160 ? 16.032 -5.576 8.078 1.00 50.09 160 SER A C 1
ATOM 1250 O O . SER A 1 160 ? 14.970 -5.129 8.512 1.00 50.09 160 SER A O 1
ATOM 1252 N N . VAL A 1 161 ? 16.567 -6.703 8.559 1.00 53.84 161 VAL A N 1
ATOM 1253 C CA . VAL A 1 161 ? 15.927 -7.537 9.589 1.00 53.84 161 VAL A CA 1
ATOM 1254 C C . VAL A 1 161 ? 15.888 -6.815 10.940 1.00 53.84 161 VAL A C 1
ATOM 1256 O O . VAL A 1 161 ? 14.881 -6.877 11.650 1.00 53.84 161 VAL A O 1
ATOM 1259 N N . ALA A 1 162 ? 16.946 -6.080 11.295 1.00 61.88 162 ALA A N 1
ATOM 1260 C CA . ALA A 1 162 ? 16.971 -5.271 12.512 1.00 61.88 162 ALA A CA 1
ATOM 1261 C C . ALA A 1 162 ? 15.913 -4.153 12.484 1.00 61.88 162 ALA A C 1
ATOM 1263 O O . ALA A 1 162 ? 15.193 -3.949 13.466 1.00 61.88 162 ALA A O 1
ATOM 1264 N N . LYS A 1 163 ? 15.761 -3.470 11.342 1.00 60.22 163 LYS A N 1
ATOM 1265 C CA . LYS A 1 163 ? 14.717 -2.454 11.144 1.00 60.22 163 LYS A CA 1
ATOM 1266 C C . LYS A 1 163 ? 13.308 -3.041 11.190 1.00 60.22 163 LYS A C 1
ATOM 1268 O O . LYS A 1 163 ? 12.420 -2.390 11.735 1.00 60.22 163 LYS A O 1
ATOM 1273 N N . MET A 1 164 ? 13.101 -4.257 10.677 1.00 55.53 164 MET A N 1
ATOM 1274 C CA . MET A 1 164 ? 11.807 -4.947 10.766 1.00 55.53 164 MET A CA 1
ATOM 1275 C C . MET A 1 164 ? 11.389 -5.192 12.211 1.00 55.53 164 MET A C 1
ATOM 1277 O O . MET A 1 164 ? 10.276 -4.828 12.576 1.00 55.53 164 MET A O 1
ATOM 1281 N N . LYS A 1 165 ? 12.293 -5.717 13.049 1.00 60.06 165 LYS A N 1
ATOM 1282 C CA . LYS A 1 165 ? 12.010 -5.905 14.481 1.00 60.06 165 LYS A CA 1
ATOM 1283 C C . LYS A 1 165 ? 11.665 -4.585 15.164 1.00 60.06 165 LYS A C 1
ATOM 1285 O O . LYS A 1 165 ? 10.695 -4.516 15.907 1.00 60.06 165 LYS A O 1
ATOM 1290 N N . ALA A 1 166 ? 12.400 -3.517 14.854 1.00 64.81 166 ALA A N 1
ATOM 1291 C CA . ALA A 1 166 ? 12.115 -2.194 15.403 1.00 64.81 166 ALA A CA 1
ATOM 1292 C C . ALA A 1 166 ? 10.761 -1.626 14.927 1.00 64.81 166 ALA A C 1
ATOM 1294 O O . ALA A 1 166 ? 10.067 -0.961 15.697 1.00 64.81 166 ALA A O 1
ATOM 1295 N N . ALA A 1 167 ? 10.368 -1.873 13.673 1.00 57.69 167 ALA A N 1
ATOM 1296 C CA . ALA A 1 167 ? 9.080 -1.443 13.129 1.00 57.69 167 ALA A CA 1
ATOM 1297 C C . ALA A 1 167 ? 7.904 -2.228 13.732 1.00 57.69 167 ALA A C 1
ATOM 1299 O O . ALA A 1 167 ? 6.882 -1.624 14.059 1.00 57.69 167 ALA A O 1
ATOM 1300 N N . GLU A 1 168 ? 8.068 -3.539 13.922 1.00 56.34 168 GLU A N 1
ATOM 1301 C CA . GLU A 1 168 ? 7.104 -4.421 14.587 1.00 56.34 168 GLU A CA 1
ATOM 1302 C C . GLU A 1 168 ? 6.925 -4.020 16.060 1.00 56.34 168 GLU A C 1
ATOM 1304 O O . GLU A 1 168 ? 5.805 -3.758 16.496 1.00 56.34 168 GLU A O 1
ATOM 1309 N N . GLU A 1 169 ? 8.022 -3.812 16.798 1.00 64.31 169 GLU A N 1
ATOM 1310 C CA . GLU A 1 169 ? 7.995 -3.321 18.183 1.00 64.31 169 GLU A CA 1
ATOM 1311 C C . GLU A 1 169 ? 7.336 -1.935 18.300 1.00 64.31 169 GLU A C 1
ATOM 1313 O O . GLU A 1 169 ? 6.549 -1.688 19.218 1.00 64.31 169 GLU A O 1
ATOM 1318 N N . ALA A 1 170 ? 7.611 -1.019 17.365 1.00 61.84 170 ALA A N 1
ATOM 1319 C CA . ALA A 1 170 ? 6.993 0.307 17.344 1.00 61.84 170 ALA A CA 1
ATOM 1320 C C . ALA A 1 170 ? 5.489 0.254 17.024 1.00 61.84 170 ALA A C 1
ATOM 1322 O O . ALA A 1 170 ? 4.719 1.075 17.533 1.00 61.84 170 ALA A O 1
ATOM 1323 N N . LEU A 1 171 ? 5.060 -0.697 16.191 1.00 51.22 171 LEU A N 1
ATOM 1324 C CA . LEU A 1 171 ? 3.653 -0.926 15.879 1.00 51.22 171 LEU A CA 1
ATOM 1325 C C . LEU A 1 171 ? 2.921 -1.529 17.083 1.00 51.22 171 LEU A C 1
ATOM 1327 O O . LEU A 1 171 ? 1.889 -0.994 17.491 1.00 51.22 171 LEU A O 1
ATOM 1331 N N . GLU A 1 172 ? 3.497 -2.552 17.718 1.00 59.50 172 GLU A N 1
ATOM 1332 C CA . GLU A 1 172 ? 2.974 -3.123 18.961 1.00 59.50 172 GLU A CA 1
ATOM 1333 C C . GLU A 1 172 ? 2.890 -2.079 20.085 1.00 59.50 172 GLU A C 1
ATOM 1335 O O . GLU A 1 172 ? 1.912 -2.041 20.837 1.00 59.50 172 GLU A O 1
ATOM 1340 N N . ALA A 1 173 ? 3.895 -1.207 20.207 1.00 63.47 173 ALA A N 1
ATOM 1341 C CA . ALA A 1 173 ? 3.902 -0.128 21.190 1.00 63.47 173 ALA A CA 1
ATOM 1342 C C . ALA A 1 173 ? 2.763 0.871 20.937 1.00 63.47 173 ALA A C 1
ATOM 1344 O O . ALA A 1 173 ? 2.040 1.222 21.869 1.00 63.47 173 ALA A O 1
ATOM 1345 N N . LYS A 1 174 ? 2.528 1.263 19.677 1.00 57.09 174 LYS A N 1
ATOM 1346 C CA . LYS A 1 174 ? 1.400 2.134 19.305 1.00 57.09 174 LYS A CA 1
ATOM 1347 C C . LYS A 1 174 ? 0.039 1.475 19.531 1.00 57.09 174 LYS A C 1
ATOM 1349 O O . LYS A 1 174 ? -0.899 2.154 19.945 1.00 57.09 174 LYS A O 1
ATOM 1354 N N . GLN A 1 175 ? -0.076 0.166 19.304 1.00 53.12 175 GLN A N 1
ATOM 1355 C CA . GLN A 1 175 ? -1.291 -0.596 19.610 1.00 53.12 175 GLN A CA 1
ATOM 1356 C C . GLN A 1 175 ? -1.552 -0.658 21.130 1.00 53.12 175 GLN A C 1
ATOM 1358 O O . GLN A 1 175 ? -2.699 -0.535 21.565 1.00 53.12 175 GLN A O 1
ATOM 1363 N N . LYS A 1 176 ? -0.499 -0.763 21.956 1.00 55.88 176 LYS A N 1
ATOM 1364 C CA . LYS A 1 176 ? -0.592 -0.737 23.430 1.00 55.88 176 LYS A CA 1
ATOM 1365 C C . LYS A 1 176 ? -0.878 0.663 23.993 1.00 55.88 176 LYS A C 1
ATOM 1367 O O . LYS A 1 176 ? -1.650 0.776 24.942 1.00 55.88 176 LYS A O 1
ATOM 1372 N N . GLU A 1 177 ? -0.340 1.731 23.403 1.00 53.56 177 GLU A N 1
ATOM 1373 C CA . GLU A 1 177 ? -0.626 3.118 23.818 1.00 53.56 177 GLU A CA 1
ATOM 1374 C C . GLU A 1 177 ? -2.067 3.563 23.520 1.00 53.56 177 GLU A C 1
ATOM 1376 O O . GLU A 1 177 ? -2.596 4.427 24.217 1.00 53.56 177 GLU A O 1
ATOM 1381 N N . HIS A 1 178 ? -2.738 2.953 22.537 1.00 49.75 178 HIS A N 1
ATOM 1382 C CA . HIS A 1 178 ? -4.142 3.244 22.219 1.00 49.75 178 HIS A CA 1
ATOM 1383 C C . HIS A 1 178 ? -5.165 2.389 23.002 1.00 49.75 178 HIS A C 1
ATOM 1385 O O . HIS A 1 178 ? -6.368 2.645 22.914 1.00 49.75 178 HIS A O 1
ATOM 1391 N N . MET A 1 179 ? -4.704 1.458 23.851 1.00 42.84 179 MET A N 1
ATOM 1392 C CA . MET A 1 179 ? -5.524 0.613 24.737 1.00 42.84 179 MET A CA 1
ATOM 1393 C C . MET A 1 179 ? -5.940 1.183 26.123 1.00 42.84 179 MET A C 1
ATOM 1395 O O . MET A 1 179 ? -6.583 0.438 26.865 1.00 42.84 179 MET A O 1
ATOM 1399 N N . PRO A 1 180 ? -5.683 2.441 26.556 1.00 43.03 180 PRO A N 1
ATOM 1400 C CA . PRO A 1 180 ? -6.164 2.884 27.868 1.00 43.03 180 PRO A CA 1
ATOM 1401 C C . PRO A 1 180 ? -7.628 3.360 27.862 1.00 43.03 180 PRO A C 1
ATOM 1403 O O . PRO A 1 180 ? -8.244 3.427 28.924 1.00 43.03 180 PRO A O 1
ATOM 1406 N N . TYR A 1 181 ? -8.236 3.637 26.700 1.00 38.22 181 TYR A N 1
ATOM 1407 C CA . TYR A 1 181 ? -9.605 4.178 26.652 1.00 38.22 181 TYR A CA 1
ATOM 1408 C C . TYR A 1 181 ? -10.715 3.120 26.573 1.00 38.22 181 TYR A C 1
ATOM 1410 O O . TYR A 1 181 ? -11.828 3.376 27.033 1.00 38.22 181 TYR A O 1
ATOM 1418 N N . ALA A 1 182 ? -10.430 1.913 26.072 1.00 43.22 182 ALA A N 1
ATOM 1419 C CA . ALA A 1 182 ? -11.434 0.846 25.985 1.00 43.22 182 ALA A CA 1
ATOM 1420 C C . ALA A 1 182 ? -11.737 0.193 27.351 1.00 43.22 182 ALA A C 1
ATOM 1422 O O . ALA A 1 182 ? -12.862 -0.235 27.604 1.00 43.22 182 ALA A O 1
ATOM 1423 N N . LEU A 1 183 ? -10.759 0.161 28.265 1.00 39.09 183 LEU A N 1
ATOM 1424 C CA . LEU A 1 183 ? -10.910 -0.446 29.595 1.00 39.09 183 LEU A CA 1
ATOM 1425 C C . LEU A 1 183 ? -11.499 0.501 30.651 1.00 39.09 183 LEU A C 1
ATOM 1427 O O . LEU A 1 183 ? -12.068 0.024 31.633 1.00 39.09 183 LEU A O 1
ATOM 1431 N N . PHE A 1 184 ? -11.419 1.821 30.453 1.00 38.12 184 PHE A N 1
ATOM 1432 C CA . PHE A 1 184 ? -11.999 2.787 31.392 1.00 38.12 184 PHE A CA 1
ATOM 1433 C C . PHE A 1 184 ? -13.533 2.859 31.264 1.00 38.12 184 PHE A C 1
ATOM 1435 O O . PHE A 1 184 ? -14.245 2.835 32.263 1.00 38.12 184 PHE A O 1
ATOM 1442 N N . SER A 1 185 ? -14.072 2.798 30.038 1.00 42.84 185 SER A N 1
ATOM 1443 C CA . SER A 1 185 ? -15.524 2.897 29.804 1.00 42.84 185 SER A CA 1
ATOM 1444 C C . SER A 1 185 ? -16.331 1.678 30.290 1.00 42.84 185 SER A C 1
ATOM 1446 O O . SER A 1 185 ? -17.517 1.801 30.604 1.00 42.84 185 SER A O 1
ATOM 1448 N N . LEU A 1 186 ? -15.703 0.501 30.402 1.00 41.03 186 LEU A N 1
ATOM 1449 C CA . LEU A 1 186 ? -16.368 -0.718 30.881 1.00 41.03 186 LEU A CA 1
ATOM 1450 C C . LEU A 1 186 ? -16.452 -0.799 32.413 1.00 41.03 186 LEU A C 1
ATOM 1452 O O . LEU A 1 186 ? -17.396 -1.399 32.927 1.00 41.03 186 LEU A O 1
ATOM 1456 N N . LYS A 1 187 ? -15.530 -0.162 33.150 1.00 42.00 187 LYS A N 1
ATOM 1457 C CA . LYS A 1 187 ? -15.581 -0.115 34.622 1.00 42.00 187 LYS A CA 1
ATOM 1458 C C . LYS A 1 187 ? -16.597 0.897 35.151 1.00 42.00 187 LYS A C 1
ATOM 1460 O O . LYS A 1 187 ? -17.278 0.595 36.126 1.00 42.00 187 LYS A O 1
ATOM 1465 N N . ASP A 1 188 ? -16.797 2.017 34.459 1.00 42.19 188 ASP A N 1
ATOM 1466 C CA . ASP A 1 188 ? -17.766 3.036 34.890 1.00 42.19 188 ASP A CA 1
ATOM 1467 C C . ASP A 1 188 ? -19.231 2.624 34.656 1.00 42.19 188 ASP A C 1
ATOM 1469 O O . ASP A 1 188 ? -20.135 3.138 35.312 1.00 42.19 188 ASP A O 1
ATOM 1473 N N . ARG A 1 189 ? -19.496 1.644 33.776 1.00 43.69 189 ARG A N 1
ATOM 1474 C CA . ARG A 1 189 ? -20.852 1.093 33.576 1.00 43.69 189 ARG A CA 1
ATOM 1475 C C . ARG A 1 189 ? -21.238 -0.023 34.548 1.00 43.69 189 ARG A C 1
ATOM 1477 O O . ARG A 1 189 ? -22.423 -0.318 34.653 1.00 43.69 189 ARG A O 1
ATOM 1484 N N . GLN A 1 190 ? -20.284 -0.631 35.256 1.00 41.38 190 GLN A N 1
ATOM 1485 C CA . GLN A 1 190 ? -20.567 -1.679 36.249 1.00 41.38 190 GLN A CA 1
ATOM 1486 C C . GLN A 1 190 ? -20.613 -1.160 37.697 1.00 41.38 190 GLN A C 1
ATOM 1488 O O . GLN A 1 190 ? -20.945 -1.921 38.597 1.00 41.38 190 GLN A O 1
ATOM 1493 N N . GLY A 1 191 ? -20.321 0.125 37.933 1.00 39.62 191 GLY A N 1
ATOM 1494 C CA . GLY A 1 191 ? -20.238 0.702 39.280 1.00 39.62 191 GLY A CA 1
ATOM 1495 C C . GLY A 1 191 ? -21.478 1.437 39.801 1.00 39.62 191 GLY A C 1
ATOM 1496 O O . GLY A 1 191 ? -21.417 1.939 40.916 1.00 39.62 191 GLY A O 1
ATOM 1497 N N . ASN A 1 192 ? -22.580 1.542 39.042 1.00 39.44 192 ASN A N 1
ATOM 1498 C CA . ASN A 1 192 ? -23.700 2.430 39.409 1.00 39.44 192 ASN A CA 1
ATOM 1499 C C . ASN A 1 192 ? -25.078 1.749 39.509 1.00 39.44 192 ASN A C 1
ATOM 1501 O O . ASN A 1 192 ? -26.090 2.372 39.193 1.00 39.44 192 ASN A O 1
ATOM 1505 N N . SER A 1 193 ? -25.142 0.480 39.929 1.00 42.53 193 SER A N 1
ATOM 1506 C CA . SER A 1 193 ? -26.418 -0.238 40.101 1.00 42.53 193 SER A CA 1
ATOM 1507 C C . SER A 1 193 ? -26.658 -0.844 41.487 1.00 42.53 193 SER A C 1
ATOM 1509 O O . SER A 1 193 ? -27.466 -1.759 41.591 1.00 42.53 193 SER A O 1
ATOM 1511 N N . GLU A 1 194 ? -26.013 -0.355 42.549 1.00 43.53 194 GLU A N 1
ATOM 1512 C CA . GLU A 1 194 ? -26.342 -0.761 43.925 1.00 43.53 194 GLU A CA 1
ATOM 1513 C C . GLU A 1 194 ? -26.200 0.417 44.899 1.00 43.53 194 GLU A C 1
ATOM 1515 O O . GLU A 1 194 ? -25.148 0.592 45.495 1.00 43.53 194 GLU A O 1
ATOM 1520 N N . THR A 1 195 ? -27.251 1.238 45.022 1.00 42.50 195 THR A N 1
ATOM 1521 C CA . THR A 1 195 ? -27.762 1.823 46.284 1.00 42.50 195 THR A CA 1
ATOM 1522 C C . THR A 1 195 ? -28.933 2.759 45.969 1.00 42.50 195 THR A C 1
ATOM 1524 O O . THR A 1 195 ? -28.753 3.967 45.862 1.00 42.50 195 THR A O 1
ATOM 1527 N N . GLU A 1 196 ? -30.134 2.204 45.822 1.00 37.34 196 GLU A N 1
ATOM 1528 C CA . GLU A 1 196 ? -31.397 2.914 46.066 1.00 37.34 196 GLU A CA 1
ATOM 1529 C C . GLU A 1 196 ? -32.486 1.873 46.368 1.00 37.34 196 GLU A C 1
ATOM 1531 O O . GLU A 1 196 ? -33.149 1.367 45.465 1.00 37.34 196 GLU A O 1
ATOM 1536 N N . SER A 1 197 ? -32.599 1.511 47.651 1.00 35.88 197 SER A N 1
ATOM 1537 C CA . SER A 1 197 ? -33.818 1.028 48.329 1.00 35.88 197 SER A CA 1
ATOM 1538 C C . SER A 1 197 ? -33.518 0.728 49.792 1.00 35.88 197 SER A C 1
ATOM 1540 O O . SER A 1 197 ? -32.601 -0.096 50.020 1.00 35.88 197 SER A O 1
#

Sequence (197 aa):
MQPMSMVLPGVVGFKLLGKLRDGVTATDLVLTVTQMLRKHGVVGKFVEFYGEGMGKLSLDDRATIANMSPDYGATMGFFPVDHLTLQYLQLTGRSDETIAMIESYLRTNKMFVDYNEPQIEKVYSSYLELKLEDVELCISGAKEVNNSRGAEHRDDEDDSVAKMKAAEEALEAKQKEHMPYALFSLKDRQGNSETES

Secondary structure (DSSP, 8-state):
-PPPP-----EEEEEEES-PPTT--HHHHHHHHHHHHHHHT-TT-EEEEESGGGGGS-HHHHHHHHHTHHHHT-SEEE--B-HHHHHHHHHTT--HHHHHHHHHHHHHTT-B--TTSPPPPP--SEEEEEEGGGPPP---SS------------HHHHHHHHHHHHHHHHHHHHHHHTTHHHHHHHHHTTSSSS---

Organism: Gossypium barbadense (NCBI:txid3634)

InterPro domains:
  IPR001030 Aconitase/3-isopropylmalate dehydratase large subunit, alpha/beta/alpha domain [PF00330] (2-180)
  IPR001030 Aconitase/3-isopropylmalate dehydratase large subunit, alpha/beta/alpha domain [PR00415] (41-54)
  IPR001030 Aconitase/3-isopropylmalate dehydratase large subunit, alpha/beta/alpha domain [PR00415] (55-68)
  IPR006249 Aconitase/Iron-responsive element-binding protein 2 [PTHR11670] (2-147)
  IPR015931 Aconitase/3-isopropylmalate dehydratase large subunit, alpha/beta/alpha, subdomain 1/3 [G3DSA:3.30.499.10] (1-136)
  IPR036008 Aconitase, iron-sulfur domain [SSF53732] (2-163)

Mean predicted aligned error: 12.66 Å

Foldseek 3Di:
DDDDDDDQAFEEEEEEADEADPPADLVLVLVVVLVVLLVVDQAAHEYEYDYPHLVHDAVLSQVLNQVCCVSSRHPTYDYFAEPNNLVVCVVLPDDPVVSVVVVVVCVVVVRYDDSVDDDDDDDGPYYHYDYNHPRDHDPPDDDDDDDDDDDDDDPSVVVSVVVSVVSVVVVVVVVVVSPPPVVVVVVVVVPPDDDDD

Solvent-accessible surface area (backbone atoms only — not comparable to full-atom values): 11968 Å² total; per-residue (Å²): 135,81,85,84,87,73,79,87,57,52,36,33,34,40,33,30,32,67,49,69,48,90,90,57,49,65,64,27,49,42,52,51,53,36,55,53,39,43,75,70,64,33,65,68,16,36,35,37,53,41,57,76,19,53,84,69,55,53,70,67,50,52,50,53,48,31,70,41,17,69,81,24,35,22,73,39,45,44,73,71,47,31,69,67,55,53,50,48,43,44,76,73,70,48,50,69,69,57,48,52,51,50,51,53,51,28,50,77,68,69,55,49,51,58,92,90,51,89,75,80,88,76,90,54,77,42,79,48,78,45,52,33,61,73,56,59,79,66,83,87,79,79,94,77,92,86,81,95,78,83,97,82,82,70,72,68,59,57,55,52,55,54,49,47,55,53,52,52,52,52,48,54,48,53,58,57,71,65,52,67,65,69,63,52,63,60,53,67,71,72,71,78,84,84,89,89,133